Protein AF-A0A2G2VPI5-F1 (afdb_monomer)

pLDDT: mean 91.66, std 12.46, range [29.11, 98.69]

Foldseek 3Di:
DWDDDQADDPDPVVRVVVNVPDDDDDDPVPPDDFFADLVSLVVVVFFDDQDPVLADDAFDDQVVLQVPFPDKDAFDKDKDDWDFQPQVAFWKKKWAADPPRAIEIETQAPAQPVLLVVLCVLLVHDSVSYHYDHDHSGCQFLRHVLSNVVRNVQSVVCSVVVGMGMDGDDPVRRCQASPGAWIKMKIKMWGHYLQLHTRHIEIEIETEQEADNEAVSNQNNLLVVLLVQWANNRYHYDYTHRYGNGHGYGAGNSRNNVNSPVVNLVVLVVSCVVSVHDSVSSVVNTGDDPVSCVSSDVPPPPPPD

Solvent-accessible surface area (backbone atoms only — not comparable to full-atom values): 16403 Å² total; per-residue (Å²): 134,89,81,84,82,84,66,83,56,99,41,72,69,56,21,55,52,52,51,75,69,58,84,79,90,78,86,62,88,91,59,77,84,78,31,81,45,63,65,54,10,58,79,66,69,31,59,57,86,68,55,74,91,48,52,64,81,79,37,68,63,39,73,60,20,45,68,73,27,75,43,74,50,74,72,46,75,51,76,47,73,65,46,70,64,79,38,82,46,54,54,35,19,36,14,38,52,53,72,94,79,20,32,43,34,41,30,36,37,75,38,54,65,60,45,34,52,52,36,18,61,75,71,73,49,64,57,88,34,47,44,64,46,68,65,66,57,51,39,55,45,52,13,42,78,57,25,39,66,54,40,38,53,21,40,50,52,6,62,76,67,70,37,71,30,72,42,74,45,52,70,70,62,36,53,58,65,47,28,24,37,58,27,34,44,37,37,33,31,41,14,23,34,92,86,43,37,42,27,11,32,39,39,40,37,42,34,42,22,14,63,44,55,81,55,46,61,56,29,60,30,31,19,53,57,36,35,60,64,42,46,41,65,12,37,36,73,49,76,44,40,25,39,22,71,42,57,33,24,41,48,31,74,59,53,28,33,55,58,12,40,50,53,42,50,56,50,49,46,52,54,16,59,74,69,73,48,60,48,66,61,33,49,68,57,20,46,65,50,77,65,55,46,52,74,76,35,94,62,77,72,77,78,81,116

Sequence (305 aa):
MFRKVSQVAESQRSADVAERTSLIEYDTENIDSPILTIEEAVDKCSFFQIQSSMYPKQVVDFSKGIAEADHKILSAEMRLGSEYFFYMETQTALAIPDEDDCMVVYTSSEFPEDAHHVIAICLGVPEHNIRVITRVGGGFGGKFL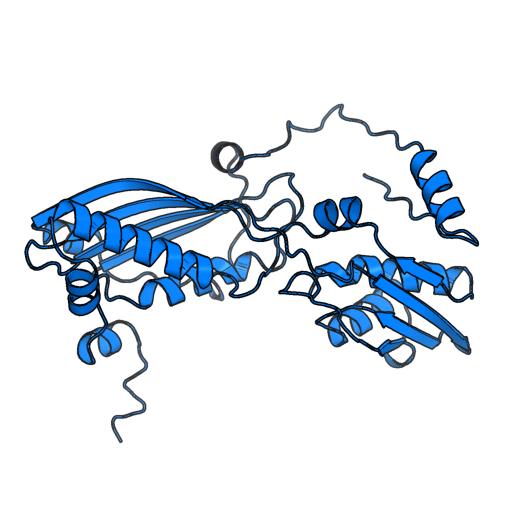KAMPVSIACALAAYQLRRPVRIYVNRNSDMIMTGGRHPMKVTYSVGFKSSRKITALHLYILINAGITEAMSPILPLAIINSLKNYDWGALSFDVRLCKTNLSRKTTMRSPGDLQGSYIAEAIIEHVSSLLSKEVDSVRNENVHTLESLSLDYSIITLWKK

Organism: Capsicum baccatum (NCBI:txid33114)

Secondary structure (DSSP, 8-state):
---PPPP--SSHHHHHHHHHT-------TT-PPP--SHHHHHHTT-EEPPPGGGSPPPBS-HHHHHHT-SEEEEEEEEEE-------SSPSEEEEEE-STT-EEEEE--S-HHHHHHHHHHHHT--GGGEEEE---S--TTTTSSSSHHHHHHHHHHHHHHTS-EEEE--HHHHHHHH--SPPEEEEEEEEE-TTS-EEEEEEEEEEEEESS-TTGGGHHHHHHHHHTTB--SEEEEEEEEEE-SSPPP---SSTTHHHHHHHHHHHHHHHHHHHT--HHHHHHHHBPPHHHHHHH-TTTTSS--

InterPro domains:
  IPR008274 Aldehyde oxidase/xanthine dehydrogenase, first molybdopterin binding domain [PF02738] (61-287)
  IPR016208 Aldehyde oxidase/xanthine dehydrogenase-like [PTHR11908] (8-299)
  IPR037165 Aldehyde oxidase/xanthine dehydrogenase, molybdopterin binding domain superfamily [SSF56003] (34-292)

Radius of gyration: 24.25 Å; Cα contacts (8 Å, |Δi|>4): 576; chains: 1; bounding box: 52×46×64 Å

Nearest PDB structures (foldseek):
  7px0-assembly1_B  TM=8.580E-01  e=1.263E-19  Drosophila melanogaster
  7px0-assembly2_C  TM=8.502E-01  e=5.344E-19  Drosophila melanogaster
  7px0-assembly2_D  TM=8.524E-01  e=1.099E-18  Drosophila melanogaster
  1rm6-assembly1_D  TM=8.580E-01  e=5.917E-18  Thauera aromatica
  7px0-assembly1_A  TM=8.635E-01  e=1.458E-17  Drosophila melanogaster

Structure (mmCIF, N/CA/C/O backbone):
data_AF-A0A2G2VPI5-F1
#
_entry.id   AF-A0A2G2VPI5-F1
#
loop_
_atom_site.group_PDB
_atom_site.id
_atom_site.type_symbol
_atom_site.label_atom_id
_atom_site.label_alt_id
_atom_site.label_comp_id
_atom_site.label_asym_id
_atom_site.label_entity_id
_atom_site.label_seq_id
_atom_site.pdbx_PDB_ins_code
_atom_site.Cartn_x
_atom_site.Cartn_y
_atom_site.Cartn_z
_atom_site.occupancy
_atom_site.B_iso_or_equiv
_atom_site.auth_seq_id
_atom_site.auth_comp_id
_atom_site.auth_asym_id
_atom_site.auth_atom_id
_atom_site.pdbx_PDB_model_num
ATOM 1 N N . MET A 1 1 ? 5.594 2.217 26.081 1.00 29.11 1 MET A N 1
ATOM 2 C CA . MET A 1 1 ? 4.341 1.456 25.848 1.00 29.11 1 MET A CA 1
ATOM 3 C C . MET A 1 1 ? 3.197 2.460 25.749 1.00 29.11 1 MET A C 1
ATOM 5 O O . MET A 1 1 ? 2.851 3.052 26.759 1.00 29.11 1 MET A O 1
ATOM 9 N N . PHE A 1 2 ? 2.659 2.733 24.556 1.00 33.72 2 PHE A N 1
ATOM 10 C CA . PHE A 1 2 ? 1.570 3.710 24.400 1.00 33.72 2 PHE A CA 1
ATOM 11 C C . PHE A 1 2 ? 0.243 3.087 24.853 1.00 33.72 2 PHE A C 1
ATOM 13 O O . PHE A 1 2 ? -0.240 2.143 24.227 1.00 33.72 2 PHE A O 1
ATOM 20 N N . ARG A 1 3 ? -0.353 3.592 25.938 1.00 34.28 3 ARG A N 1
ATOM 21 C CA . ARG A 1 3 ? -1.720 3.224 26.332 1.00 34.28 3 ARG A CA 1
ATOM 22 C C . ARG A 1 3 ? -2.695 4.021 25.466 1.00 34.28 3 ARG A C 1
ATOM 24 O O . ARG A 1 3 ? -2.860 5.217 25.672 1.00 34.28 3 ARG A O 1
ATOM 31 N N . LYS A 1 4 ? -3.338 3.378 24.486 1.00 47.59 4 LYS A N 1
ATOM 32 C CA . LYS A 1 4 ? -4.527 3.963 23.850 1.00 47.59 4 LYS A CA 1
ATOM 33 C C . LYS A 1 4 ? -5.685 3.864 24.835 1.00 47.59 4 LYS A C 1
ATOM 35 O O . LYS A 1 4 ? -6.053 2.760 25.226 1.00 47.59 4 LYS A O 1
ATOM 40 N N . VAL A 1 5 ? -6.247 5.004 25.220 1.00 57.78 5 VAL A N 1
ATOM 41 C CA . VAL A 1 5 ? -7.438 5.063 26.069 1.00 57.78 5 VAL A CA 1
ATOM 42 C C . VAL A 1 5 ? -8.644 5.266 25.160 1.00 57.78 5 VAL A C 1
ATOM 44 O O . VAL A 1 5 ? -8.706 6.246 24.425 1.00 57.78 5 VAL A O 1
ATOM 47 N N . SER A 1 6 ? -9.577 4.315 25.163 1.00 72.25 6 SER A N 1
ATOM 48 C CA . SER A 1 6 ? -10.885 4.501 24.525 1.00 72.25 6 SER A CA 1
ATOM 49 C C . SER A 1 6 ? -11.860 4.986 25.589 1.00 72.25 6 SER A C 1
ATOM 51 O O . SER A 1 6 ? -11.963 4.361 26.642 1.00 72.25 6 SER A O 1
ATOM 53 N N . GLN A 1 7 ? -12.545 6.098 25.329 1.00 87.12 7 GLN A N 1
ATOM 54 C CA . GLN A 1 7 ? -13.516 6.676 26.256 1.00 87.12 7 GLN A CA 1
ATOM 55 C C . GLN A 1 7 ? -14.925 6.207 25.898 1.00 87.12 7 GLN A C 1
ATOM 57 O O . GLN A 1 7 ? -15.309 6.235 24.728 1.00 87.12 7 GLN A O 1
ATOM 62 N N . VAL A 1 8 ? -15.703 5.795 26.901 1.00 91.81 8 VAL A N 1
ATOM 63 C CA . VAL A 1 8 ? -17.117 5.435 26.732 1.00 91.81 8 VAL A CA 1
ATOM 64 C C . VAL A 1 8 ? -17.972 6.397 27.545 1.00 91.81 8 VAL A C 1
ATOM 66 O O . VAL A 1 8 ? -17.693 6.644 28.714 1.00 91.81 8 VAL A O 1
ATOM 69 N N . ALA A 1 9 ? -19.013 6.949 26.924 1.00 93.69 9 ALA A N 1
ATOM 70 C CA . ALA A 1 9 ? -19.932 7.886 27.559 1.00 93.69 9 ALA A CA 1
ATOM 71 C C . ALA A 1 9 ? -21.349 7.743 26.985 1.00 93.69 9 ALA A C 1
ATOM 73 O O . ALA A 1 9 ? -21.555 7.104 25.956 1.00 93.69 9 ALA A O 1
ATOM 74 N N . GLU A 1 10 ? -22.330 8.377 27.629 1.00 93.12 10 GLU A N 1
ATOM 75 C CA . GLU A 1 10 ? -23.742 8.334 27.212 1.00 93.12 10 GLU A CA 1
ATOM 76 C C . GLU A 1 10 ? -24.027 9.097 25.909 1.00 93.12 10 GLU A C 1
ATOM 78 O O . GLU A 1 10 ? -25.050 8.878 25.265 1.00 93.12 10 GLU A O 1
ATOM 83 N N . SER A 1 11 ? -23.123 9.994 25.504 1.00 92.81 11 SER A N 1
ATOM 84 C CA . SER A 1 11 ? -23.210 10.727 24.244 1.00 92.81 11 SER A CA 1
ATOM 85 C C . SER A 1 11 ? -21.842 10.832 23.572 1.00 92.81 11 SER A C 1
ATOM 87 O O . SER A 1 11 ? -20.815 10.898 24.252 1.00 92.81 11 SER A O 1
ATOM 89 N N . GLN A 1 12 ? -21.834 10.928 22.237 1.00 89.62 12 GLN A N 1
ATOM 90 C CA . GLN A 1 12 ? -20.612 11.168 21.457 1.00 89.62 12 GLN A CA 1
ATOM 91 C C . GLN A 1 12 ? -19.876 12.421 21.948 1.00 89.62 12 GLN A C 1
ATOM 93 O O . GLN A 1 12 ? -18.670 12.390 22.155 1.00 89.62 12 GLN A O 1
ATOM 98 N N . ARG A 1 13 ? -20.615 13.507 22.216 1.00 92.50 13 ARG A N 1
ATOM 99 C CA . ARG A 1 13 ? -20.042 14.767 22.705 1.00 92.50 13 ARG A CA 1
ATOM 100 C C . ARG A 1 13 ? -19.291 14.576 24.023 1.00 92.50 13 ARG A C 1
ATOM 102 O O . ARG A 1 13 ? -18.211 15.131 24.186 1.00 92.50 13 ARG A O 1
ATOM 109 N N . SER A 1 14 ? -19.859 13.818 24.959 1.00 94.00 14 SER A N 1
ATOM 110 C CA . SER A 1 14 ? -19.215 13.546 26.248 1.00 94.00 14 SER A CA 1
ATOM 111 C C . SER A 1 14 ? -17.955 12.693 26.080 1.00 94.00 14 SER A C 1
ATOM 113 O O . SER A 1 14 ? -16.951 12.977 26.727 1.00 94.00 14 SER A O 1
ATOM 115 N N . ALA A 1 15 ? -17.984 11.698 25.186 1.00 92.06 15 ALA A N 1
ATOM 116 C CA . ALA A 1 15 ? -16.815 10.876 24.874 1.00 92.06 15 ALA A CA 1
ATOM 117 C C . ALA A 1 15 ? -15.690 11.707 24.229 1.00 92.06 15 ALA A C 1
ATOM 119 O O . ALA A 1 15 ? -14.540 11.593 24.645 1.00 92.06 15 ALA A O 1
ATOM 120 N N . ASP A 1 16 ? -16.024 12.598 23.290 1.00 89.94 16 ASP A N 1
ATOM 121 C CA . ASP A 1 16 ? -15.061 13.494 22.635 1.00 89.94 16 ASP A CA 1
ATOM 122 C C . ASP A 1 16 ? -14.424 14.481 23.629 1.00 89.94 16 ASP A C 1
ATOM 124 O O . ASP A 1 16 ? -13.236 14.783 23.543 1.00 89.94 16 ASP A O 1
ATOM 128 N N . VAL A 1 17 ? -15.199 15.006 24.586 1.00 91.88 17 VAL A N 1
ATOM 129 C CA . VAL A 1 17 ? -14.659 15.877 25.644 1.00 91.88 17 VAL A CA 1
ATOM 130 C C . VAL A 1 17 ? -13.711 15.092 26.549 1.00 91.88 17 VAL A C 1
ATOM 132 O O . VAL A 1 17 ? -12.607 15.567 26.805 1.00 91.88 17 VAL A O 1
ATOM 135 N N . ALA A 1 18 ? -14.109 13.893 26.986 1.00 91.25 18 ALA A N 1
ATOM 136 C CA . ALA A 1 18 ? -13.276 13.036 27.826 1.00 91.25 18 ALA A CA 1
ATOM 137 C C . ALA A 1 18 ? -11.959 12.648 27.130 1.00 91.25 18 ALA A C 1
ATOM 139 O O . ALA A 1 18 ? -10.900 12.637 27.762 1.00 91.25 18 ALA A O 1
ATOM 140 N N . GLU A 1 19 ? -12.011 12.371 25.824 1.00 89.06 19 GLU A N 1
ATOM 141 C CA . GLU A 1 19 ? -10.836 12.070 25.002 1.00 89.06 19 GLU A CA 1
ATOM 142 C C . GLU A 1 19 ? -9.858 13.248 24.985 1.00 89.06 19 GLU A C 1
ATOM 144 O O . GLU A 1 19 ? -8.694 13.070 25.335 1.00 89.06 19 GLU A O 1
ATOM 149 N N . ARG A 1 20 ? -10.338 14.469 24.729 1.00 88.00 20 ARG A N 1
ATOM 150 C CA . ARG A 1 20 ? -9.495 15.680 24.706 1.00 88.00 20 ARG A CA 1
ATOM 151 C C . ARG A 1 20 ? -8.880 16.044 26.051 1.00 88.00 20 ARG A C 1
ATOM 153 O O . ARG A 1 20 ? -7.845 16.702 26.085 1.00 88.00 20 ARG A O 1
ATOM 160 N N . THR A 1 21 ? -9.521 15.666 27.154 1.00 90.88 21 THR A N 1
ATOM 161 C CA . THR A 1 21 ? -8.999 15.899 28.510 1.00 90.88 21 THR A CA 1
ATOM 162 C C . THR A 1 21 ? -8.100 14.771 29.011 1.00 90.88 21 THR A C 1
ATOM 164 O O . THR A 1 21 ? -7.547 14.874 30.103 1.00 90.88 21 THR A O 1
ATOM 167 N N . SER A 1 22 ? -7.966 13.680 28.251 1.00 88.75 22 SER A N 1
ATOM 168 C CA . SER A 1 22 ? -7.131 12.546 28.639 1.00 88.75 22 SER A CA 1
ATOM 169 C C . SER A 1 22 ? -5.655 12.917 28.516 1.00 88.75 22 SER A C 1
ATOM 171 O O . SER A 1 22 ? -5.155 13.169 27.422 1.00 88.75 22 SER A O 1
ATOM 173 N N . LEU A 1 23 ? -4.945 12.924 29.642 1.00 89.56 23 LEU A N 1
ATOM 174 C CA . LEU A 1 23 ? -3.504 13.148 29.670 1.00 89.56 23 LEU A CA 1
ATOM 175 C C . LEU A 1 23 ? -2.777 11.824 29.435 1.00 89.56 23 LEU A C 1
ATOM 177 O O . LEU A 1 23 ? -2.968 10.853 30.169 1.00 89.56 23 LEU A O 1
ATOM 181 N N . ILE A 1 24 ? -1.947 11.793 28.394 1.00 89.06 24 ILE A N 1
ATOM 182 C CA . ILE A 1 24 ? -1.035 10.688 28.112 1.00 89.06 24 ILE A CA 1
ATOM 183 C C . ILE A 1 24 ? 0.378 11.241 28.218 1.00 89.06 24 ILE A C 1
ATOM 185 O O . ILE A 1 24 ? 0.825 11.992 27.353 1.00 89.06 24 ILE A O 1
ATOM 189 N N . GLU A 1 25 ? 1.075 10.850 29.276 1.00 90.88 25 GLU A N 1
ATOM 190 C CA . GLU A 1 25 ? 2.503 11.104 29.421 1.00 90.88 25 GLU A CA 1
ATOM 191 C C . GLU A 1 25 ? 3.272 10.023 28.659 1.00 90.88 25 GLU A C 1
ATOM 193 O O . GLU A 1 25 ? 2.979 8.826 28.766 1.00 90.88 25 GLU A O 1
ATOM 198 N N . TYR A 1 26 ? 4.232 10.446 27.844 1.00 88.06 26 TYR A N 1
ATOM 199 C CA . TYR A 1 26 ? 5.122 9.554 27.120 1.00 88.06 26 TYR A CA 1
ATOM 200 C C . TYR A 1 26 ? 6.561 9.981 27.356 1.00 88.06 26 TYR A C 1
ATOM 202 O O . TYR A 1 26 ? 6.887 11.165 27.326 1.00 88.06 26 TYR A O 1
ATOM 210 N N . ASP A 1 27 ? 7.400 8.982 27.588 1.00 88.12 27 ASP A N 1
ATOM 211 C CA . ASP A 1 27 ? 8.831 9.156 27.739 1.00 88.12 27 ASP A CA 1
ATOM 212 C C . ASP A 1 27 ? 9.514 8.983 26.379 1.00 88.12 27 ASP A C 1
ATOM 214 O O . ASP A 1 27 ? 9.170 8.083 25.603 1.00 88.12 27 ASP A O 1
ATOM 218 N N . THR A 1 28 ? 10.457 9.871 26.092 1.00 86.94 28 THR A N 1
ATOM 219 C CA . THR A 1 28 ? 11.306 9.840 24.898 1.00 86.94 28 THR A CA 1
ATOM 220 C C . THR A 1 28 ? 12.775 9.607 25.239 1.00 86.94 28 THR A C 1
ATOM 222 O O . THR A 1 28 ? 13.590 9.460 24.328 1.00 86.94 28 THR A O 1
ATOM 225 N N . GLU A 1 29 ? 13.129 9.566 26.526 1.00 83.38 29 GLU A N 1
ATOM 226 C CA . GLU A 1 29 ? 14.452 9.179 26.990 1.00 83.38 29 GLU A CA 1
ATOM 227 C C . GLU A 1 29 ? 14.666 7.710 26.584 1.00 83.38 29 GLU A C 1
ATOM 229 O O . GLU A 1 29 ? 13.942 6.811 27.006 1.00 83.38 29 GLU A O 1
ATOM 234 N N . ASN A 1 30 ? 15.648 7.453 25.714 1.00 83.38 30 ASN A N 1
ATOM 235 C CA . ASN A 1 30 ? 15.983 6.136 25.138 1.00 83.38 30 ASN A CA 1
ATOM 236 C C . ASN A 1 30 ? 15.142 5.657 23.937 1.00 83.38 30 ASN A C 1
ATOM 238 O O . ASN A 1 30 ? 15.129 4.459 23.646 1.00 83.38 30 ASN A O 1
ATOM 242 N N . ILE A 1 31 ? 14.475 6.554 23.203 1.00 88.44 31 ILE A N 1
ATOM 243 C CA . ILE A 1 31 ? 13.870 6.212 21.905 1.00 88.44 31 ILE A CA 1
ATOM 244 C C . ILE A 1 31 ? 14.693 6.833 20.772 1.00 88.44 31 ILE A C 1
ATOM 246 O O . ILE A 1 31 ? 14.943 8.038 20.764 1.00 88.44 31 ILE A O 1
ATOM 250 N N . ASP A 1 32 ? 15.089 6.013 19.796 1.00 87.69 32 ASP A N 1
ATOM 251 C CA . ASP A 1 32 ? 15.765 6.487 18.586 1.00 87.69 32 ASP A CA 1
ATOM 252 C C . ASP A 1 32 ? 14.900 7.483 17.802 1.00 87.69 32 ASP A C 1
ATOM 254 O O . ASP A 1 32 ? 13.667 7.406 17.797 1.00 87.69 32 ASP A O 1
ATOM 258 N N . SER A 1 33 ? 15.545 8.384 17.053 1.00 91.31 33 SER A N 1
ATOM 259 C CA . SER A 1 33 ? 14.821 9.305 16.174 1.00 91.31 33 SER A CA 1
ATOM 260 C C . SER A 1 33 ? 13.925 8.535 15.192 1.00 91.31 33 SER A C 1
ATOM 262 O O . SER A 1 33 ? 14.406 7.585 14.550 1.00 91.31 33 SER A O 1
ATOM 264 N N . PRO A 1 34 ? 12.649 8.939 15.041 1.00 94.81 34 PRO A N 1
ATOM 265 C CA . PRO A 1 34 ? 11.702 8.224 14.202 1.00 94.81 34 PRO A CA 1
ATOM 266 C C . PRO A 1 34 ? 12.150 8.242 12.740 1.00 94.81 34 PRO A C 1
ATOM 268 O O . PRO A 1 34 ? 12.703 9.220 12.251 1.00 94.81 34 PRO A O 1
ATOM 271 N N . ILE A 1 35 ? 11.881 7.147 12.043 1.00 97.31 35 ILE A N 1
ATOM 272 C CA . ILE A 1 35 ? 12.088 6.987 10.606 1.00 97.31 35 ILE A CA 1
ATOM 273 C C . ILE A 1 35 ? 10.818 7.464 9.911 1.00 97.31 35 ILE A C 1
ATOM 275 O O . ILE A 1 35 ? 9.784 6.811 10.018 1.00 97.31 35 ILE A O 1
ATOM 279 N N . LEU A 1 36 ? 10.852 8.594 9.219 1.00 96.50 36 LEU A N 1
ATOM 280 C CA . LEU A 1 36 ? 9.669 9.213 8.615 1.00 96.50 36 LEU A CA 1
ATOM 281 C C . LEU A 1 36 ? 9.691 9.153 7.086 1.00 96.50 36 LEU A C 1
ATOM 283 O O . LEU A 1 36 ? 8.637 9.212 6.450 1.00 96.50 36 LEU A O 1
ATOM 287 N N . THR A 1 37 ? 10.866 8.978 6.492 1.00 96.94 37 THR A N 1
ATOM 288 C CA . THR A 1 37 ? 11.068 8.935 5.042 1.00 96.94 37 THR A CA 1
ATOM 289 C C . THR A 1 37 ? 11.548 7.565 4.565 1.00 96.94 37 THR A C 1
ATOM 291 O O . THR A 1 37 ? 11.941 6.698 5.347 1.00 96.94 37 THR A O 1
ATOM 294 N N . ILE A 1 38 ? 11.468 7.347 3.251 1.00 97.12 38 ILE A N 1
ATOM 295 C CA . ILE A 1 38 ? 12.004 6.137 2.617 1.00 97.12 38 ILE A CA 1
ATOM 296 C C . ILE A 1 38 ? 13.535 6.154 2.681 1.00 97.12 38 ILE A C 1
ATOM 298 O O . ILE A 1 38 ? 14.149 5.120 2.915 1.00 97.12 38 ILE A O 1
ATOM 302 N N . GLU A 1 39 ? 14.133 7.327 2.504 1.00 97.19 39 GLU A N 1
ATOM 303 C CA . GLU A 1 39 ? 15.572 7.554 2.548 1.00 97.19 39 GLU A CA 1
ATOM 304 C C . GLU A 1 39 ? 16.142 7.192 3.925 1.00 97.19 39 GLU A C 1
ATOM 306 O O . GLU A 1 39 ? 17.023 6.344 4.012 1.00 97.19 39 GLU A O 1
ATOM 311 N N . GLU A 1 40 ? 15.541 7.692 5.009 1.00 97.75 40 GLU A N 1
ATOM 312 C CA . GLU A 1 40 ? 15.939 7.321 6.377 1.00 97.75 40 GLU A CA 1
ATOM 313 C C . GLU A 1 40 ? 15.781 5.818 6.647 1.00 97.75 40 GLU A C 1
ATOM 315 O O . GLU A 1 40 ? 16.564 5.228 7.393 1.00 97.75 40 GLU A O 1
ATOM 320 N N . ALA A 1 41 ? 14.759 5.180 6.062 1.00 97.62 41 ALA A N 1
ATOM 321 C CA . ALA A 1 41 ? 14.570 3.740 6.198 1.00 97.62 41 ALA A CA 1
ATOM 322 C C . ALA A 1 41 ? 15.683 2.960 5.490 1.00 97.62 41 ALA A C 1
ATOM 324 O O . A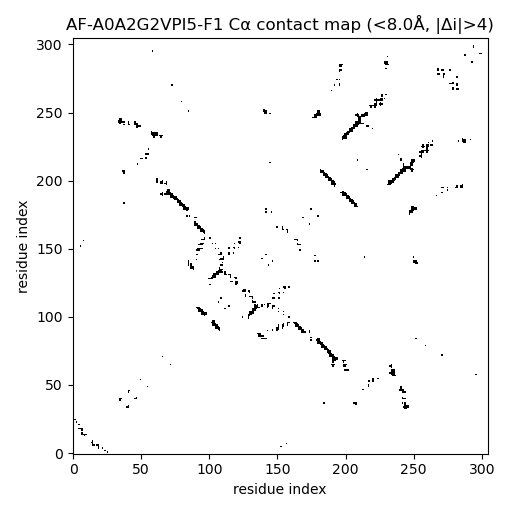LA A 1 41 ? 16.113 1.929 6.000 1.00 97.62 41 ALA A O 1
ATOM 325 N N . VAL A 1 42 ? 16.167 3.452 4.346 1.00 97.62 42 VAL A N 1
ATOM 326 C CA . VAL A 1 42 ? 17.316 2.872 3.643 1.00 97.62 42 VAL A CA 1
ATOM 327 C C . VAL A 1 42 ? 18.594 3.058 4.451 1.00 97.62 42 VAL A C 1
ATOM 329 O O . VAL A 1 42 ? 19.282 2.068 4.695 1.00 97.62 42 VAL A O 1
ATOM 332 N N . ASP A 1 43 ? 18.865 4.274 4.926 1.00 97.38 43 ASP A N 1
ATOM 333 C CA . ASP A 1 43 ? 20.075 4.599 5.692 1.00 97.38 43 ASP A CA 1
ATOM 334 C C . ASP A 1 43 ? 20.193 3.761 6.972 1.00 97.38 43 ASP A C 1
ATOM 336 O O . ASP A 1 43 ? 21.284 3.356 7.370 1.00 97.38 43 ASP A O 1
ATOM 340 N N . LYS A 1 44 ? 19.054 3.452 7.604 1.00 96.88 44 LYS A N 1
ATOM 341 C CA . LYS A 1 44 ? 18.979 2.623 8.815 1.00 96.88 44 LYS A CA 1
ATOM 342 C C . LYS A 1 44 ? 18.719 1.137 8.545 1.00 96.88 44 LYS A C 1
ATOM 344 O O . LYS A 1 44 ? 18.486 0.390 9.493 1.00 96.88 44 LYS A O 1
ATOM 349 N N . CYS A 1 45 ? 18.712 0.693 7.286 1.00 96.75 45 CYS A N 1
ATOM 350 C CA . CYS A 1 45 ? 18.378 -0.684 6.897 1.00 96.75 45 CYS A CA 1
ATOM 351 C C . CYS A 1 45 ? 17.042 -1.199 7.487 1.00 96.75 45 CYS A C 1
ATOM 353 O O . CYS A 1 45 ? 16.890 -2.381 7.801 1.00 96.75 45 CYS A O 1
ATOM 355 N N . SER A 1 46 ? 16.059 -0.310 7.645 1.00 97.44 46 SER A N 1
ATOM 356 C CA . SER A 1 46 ? 14.752 -0.580 8.245 1.00 97.44 46 SER A CA 1
ATOM 357 C C . SER A 1 46 ? 13.774 -1.107 7.195 1.00 97.44 46 SER A C 1
ATOM 359 O O . SER A 1 46 ? 13.013 -0.352 6.578 1.00 97.44 46 SER A O 1
ATOM 361 N N . PHE A 1 47 ? 13.781 -2.425 6.998 1.00 97.25 47 PHE A N 1
ATOM 362 C CA . PHE A 1 47 ? 12.932 -3.104 6.020 1.00 97.25 47 PHE A CA 1
ATOM 363 C C . PHE A 1 47 ? 12.114 -4.235 6.643 1.00 97.25 47 PHE A C 1
ATOM 365 O O . PHE A 1 47 ? 12.549 -4.895 7.587 1.00 97.25 47 PHE A O 1
ATOM 372 N N . PHE A 1 48 ? 10.938 -4.486 6.077 1.00 96.56 48 PHE A N 1
ATOM 373 C CA . PHE A 1 48 ? 10.208 -5.729 6.302 1.00 96.56 48 PHE A CA 1
ATOM 374 C C . PHE A 1 48 ? 10.720 -6.826 5.371 1.00 96.56 48 PHE A C 1
ATOM 376 O O . PHE A 1 48 ? 11.078 -6.561 4.221 1.00 96.56 48 PHE A O 1
ATOM 383 N N . GLN A 1 49 ? 10.742 -8.064 5.862 1.00 91.94 49 GLN A N 1
ATOM 384 C CA . GLN A 1 49 ? 11.151 -9.212 5.060 1.00 91.94 49 GLN A CA 1
ATOM 385 C C . GLN A 1 49 ? 9.984 -9.687 4.193 1.00 91.94 49 GLN A C 1
ATOM 387 O O . GLN A 1 49 ? 8.898 -9.975 4.691 1.00 91.94 49 GLN A O 1
ATOM 392 N N . ILE A 1 50 ? 10.214 -9.799 2.886 1.00 87.56 50 ILE A N 1
ATOM 393 C CA . ILE A 1 50 ? 9.244 -10.387 1.962 1.00 87.56 50 ILE A CA 1
ATOM 394 C C . ILE A 1 50 ? 9.517 -11.890 1.900 1.00 87.56 50 ILE A C 1
ATOM 396 O O . ILE A 1 50 ? 10.629 -12.311 1.583 1.00 87.56 50 ILE A O 1
ATOM 400 N N . GLN A 1 51 ? 8.505 -12.706 2.196 1.00 84.94 51 GLN A N 1
ATOM 401 C CA . GLN A 1 51 ? 8.619 -14.160 2.067 1.00 84.94 51 GLN A CA 1
ATOM 402 C C . GLN A 1 51 ? 8.927 -14.538 0.615 1.00 84.94 51 GLN A C 1
ATOM 404 O O . GLN A 1 51 ? 8.308 -14.011 -0.309 1.00 84.94 51 GLN A O 1
ATOM 409 N N . SER A 1 52 ? 9.840 -15.491 0.409 1.00 81.88 52 SER A N 1
ATOM 410 C CA . SER A 1 52 ? 10.287 -15.889 -0.935 1.00 81.88 52 SER A CA 1
ATOM 411 C C . SER A 1 52 ? 9.137 -16.342 -1.845 1.00 81.88 52 SER A C 1
ATOM 413 O O . SER A 1 52 ? 9.172 -16.068 -3.040 1.00 81.88 52 SER A O 1
ATOM 415 N N . SER A 1 53 ? 8.089 -16.956 -1.286 1.00 79.88 53 SER A N 1
ATOM 416 C CA . SER A 1 53 ? 6.885 -17.367 -2.024 1.00 79.88 53 SER A CA 1
ATOM 417 C C . SER A 1 53 ? 6.049 -16.200 -2.565 1.00 79.88 53 SER A C 1
ATOM 419 O O . SER A 1 53 ? 5.314 -16.383 -3.531 1.00 79.88 53 SER A O 1
ATOM 421 N N . MET A 1 54 ? 6.155 -15.015 -1.958 1.00 76.69 54 MET A N 1
ATOM 422 C CA . MET A 1 54 ? 5.452 -13.794 -2.370 1.00 76.69 54 MET A CA 1
ATOM 423 C C . MET A 1 54 ? 6.319 -12.881 -3.244 1.00 76.69 54 MET A C 1
ATOM 425 O O . MET A 1 54 ? 5.814 -11.908 -3.801 1.00 76.69 54 MET A O 1
ATOM 429 N N . TYR A 1 55 ? 7.618 -13.170 -3.371 1.00 84.00 55 TYR A N 1
ATOM 430 C CA . TYR A 1 55 ? 8.515 -12.368 -4.192 1.00 84.00 55 TYR A CA 1
ATOM 431 C C . TYR A 1 55 ? 8.424 -12.808 -5.664 1.00 84.00 55 TYR A C 1
ATOM 433 O O . TYR A 1 55 ? 8.568 -13.999 -5.958 1.00 84.00 55 TYR A O 1
ATOM 441 N N . PRO A 1 56 ? 8.183 -11.885 -6.613 1.00 80.50 56 PRO A N 1
ATOM 442 C CA . PRO A 1 56 ? 8.091 -12.244 -8.020 1.00 80.50 56 PRO A CA 1
ATOM 443 C C . PRO A 1 56 ? 9.418 -12.816 -8.531 1.00 80.50 56 PRO A C 1
ATOM 445 O O . PRO A 1 56 ? 10.504 -12.372 -8.156 1.00 80.50 56 PRO A O 1
ATOM 448 N N . LYS A 1 57 ? 9.335 -13.815 -9.415 1.00 77.56 57 LYS A N 1
ATOM 449 C CA . LYS A 1 57 ? 10.521 -14.421 -10.031 1.00 77.56 57 LYS A CA 1
ATOM 450 C C . LYS A 1 57 ? 11.229 -13.398 -10.923 1.00 77.56 57 LYS A C 1
ATOM 452 O O . LYS A 1 57 ? 10.579 -12.762 -11.756 1.00 77.56 57 LYS A O 1
ATOM 457 N N . GLN A 1 58 ? 12.545 -13.274 -10.748 1.00 72.69 58 GLN A N 1
ATOM 458 C CA . GLN A 1 58 ? 13.418 -12.485 -11.624 1.00 72.69 58 GLN A CA 1
ATOM 459 C C . GLN A 1 58 ? 13.374 -13.031 -13.055 1.00 72.69 58 GLN A C 1
ATOM 461 O O . GLN A 1 58 ? 13.258 -14.246 -13.240 1.00 72.69 58 GLN A O 1
ATOM 466 N N . VAL A 1 59 ? 13.492 -12.152 -14.053 1.00 65.94 59 VAL A N 1
ATOM 467 C CA . VAL A 1 59 ? 13.430 -12.518 -15.474 1.00 65.94 59 VAL A CA 1
ATOM 468 C C . VAL A 1 59 ? 14.691 -12.025 -16.199 1.00 65.94 59 VAL A C 1
ATOM 470 O O . VAL A 1 59 ? 14.876 -10.835 -16.404 1.00 65.94 59 VAL A O 1
ATOM 473 N N . VAL A 1 60 ? 15.522 -12.969 -16.661 1.00 69.06 60 VAL A N 1
ATOM 474 C CA . VAL A 1 60 ? 16.599 -12.775 -17.663 1.00 69.06 60 VAL A CA 1
ATOM 475 C C . VAL A 1 60 ? 17.788 -11.878 -17.234 1.00 69.06 60 VAL A C 1
ATOM 477 O O . VAL A 1 60 ? 17.742 -11.087 -16.296 1.00 69.06 60 VAL A O 1
ATOM 480 N N . ASP A 1 61 ? 18.916 -12.069 -17.922 1.00 78.88 61 ASP A N 1
ATOM 481 C CA . ASP A 1 61 ? 20.174 -11.331 -17.777 1.00 78.88 61 ASP A CA 1
ATOM 482 C C . ASP A 1 61 ? 20.042 -9.876 -18.276 1.00 78.88 61 ASP A C 1
ATOM 484 O O . ASP A 1 61 ? 20.142 -9.592 -19.475 1.00 78.88 61 ASP A O 1
ATOM 488 N N . PHE A 1 62 ? 19.822 -8.945 -17.341 1.00 85.94 62 PHE A N 1
ATOM 489 C CA . PHE A 1 62 ? 19.756 -7.504 -17.615 1.00 85.94 62 PHE A CA 1
ATOM 490 C C . PHE A 1 62 ? 20.999 -6.986 -18.354 1.00 85.94 62 PHE A C 1
ATOM 492 O O . PHE A 1 62 ? 20.868 -6.160 -19.260 1.00 85.94 62 PHE A O 1
ATOM 499 N N . SER A 1 63 ? 22.194 -7.490 -18.020 1.00 88.25 63 SER A N 1
ATOM 500 C CA . SER A 1 63 ? 23.457 -7.051 -18.627 1.00 88.25 63 SER A CA 1
ATOM 501 C C . SER A 1 63 ? 23.507 -7.363 -20.120 1.00 88.25 63 SER A C 1
ATOM 503 O O . SER A 1 63 ? 24.034 -6.573 -20.904 1.00 88.25 63 SER A O 1
ATOM 505 N N . LYS A 1 64 ? 22.913 -8.485 -20.534 1.00 88.00 64 LYS A N 1
ATOM 506 C CA . LYS A 1 64 ? 22.787 -8.830 -21.950 1.00 88.00 64 LYS A CA 1
ATOM 507 C C . LYS A 1 64 ? 21.802 -7.904 -22.665 1.00 88.00 64 LYS A C 1
ATOM 509 O O . LYS A 1 64 ? 22.158 -7.300 -23.674 1.00 88.00 64 LYS A O 1
ATOM 514 N N . GLY A 1 65 ? 20.594 -7.737 -22.126 1.00 90.31 65 GLY A N 1
ATOM 515 C CA . GLY A 1 65 ? 19.564 -6.915 -22.771 1.00 90.31 65 GLY A CA 1
ATOM 516 C C . GLY A 1 65 ? 19.959 -5.436 -22.892 1.00 90.31 65 GLY A C 1
ATOM 517 O O . GLY A 1 65 ? 19.685 -4.798 -23.910 1.00 90.31 65 GLY A O 1
ATOM 518 N N . ILE A 1 66 ? 20.671 -4.887 -21.899 1.00 93.94 66 ILE A N 1
ATOM 519 C CA . ILE A 1 66 ? 21.160 -3.501 -21.945 1.00 93.94 66 ILE A CA 1
ATOM 520 C C . ILE A 1 66 ? 22.334 -3.324 -22.921 1.00 93.94 66 ILE A C 1
ATOM 522 O O . ILE A 1 66 ? 22.549 -2.220 -23.422 1.00 93.94 66 ILE A O 1
ATOM 526 N N . ALA A 1 67 ? 23.112 -4.374 -23.203 1.00 95.12 67 ALA A N 1
ATOM 527 C CA . ALA A 1 67 ? 24.194 -4.325 -24.188 1.00 95.12 67 ALA A CA 1
ATOM 528 C C . ALA A 1 67 ? 23.666 -4.266 -25.633 1.00 95.12 67 ALA A C 1
ATOM 530 O O . ALA A 1 67 ? 24.309 -3.666 -26.487 1.00 95.12 67 ALA A O 1
ATOM 531 N N . GLU A 1 68 ? 22.482 -4.830 -25.885 1.00 94.50 68 GLU A N 1
ATOM 532 C CA . GLU A 1 68 ? 21.814 -4.849 -27.196 1.00 94.50 68 GLU A CA 1
ATOM 533 C C . GLU A 1 68 ? 21.020 -3.565 -27.518 1.00 94.50 68 GLU A C 1
ATOM 535 O O . GLU A 1 68 ? 20.418 -3.463 -28.589 1.00 94.50 68 GLU A O 1
ATOM 540 N N . ALA A 1 69 ? 20.969 -2.606 -26.589 1.00 97.50 69 ALA A N 1
ATOM 541 C CA . ALA A 1 69 ? 20.216 -1.366 -26.736 1.00 97.50 69 ALA A CA 1
ATOM 542 C C . ALA A 1 69 ? 20.984 -0.303 -27.541 1.00 97.50 69 ALA A C 1
ATOM 544 O O . ALA A 1 69 ? 22.151 -0.034 -27.248 1.00 97.50 69 ALA A O 1
ATOM 545 N N . ASP A 1 70 ? 20.293 0.372 -28.465 1.00 98.19 70 ASP A N 1
ATOM 546 C CA . ASP A 1 70 ? 20.828 1.539 -29.187 1.00 98.19 70 ASP A CA 1
ATOM 547 C C . ASP A 1 70 ? 20.868 2.779 -28.280 1.00 98.19 70 ASP A C 1
ATOM 549 O O . ASP A 1 70 ? 21.801 3.578 -28.330 1.00 98.19 70 ASP A O 1
ATOM 553 N N . HIS A 1 71 ? 19.840 2.929 -27.438 1.00 98.19 71 HIS A N 1
ATOM 554 C CA . HIS A 1 71 ? 19.619 4.070 -26.552 1.00 98.19 71 HIS A CA 1
ATOM 555 C C . HIS A 1 71 ? 19.347 3.592 -25.129 1.00 98.19 71 HIS A C 1
ATOM 557 O O . HIS A 1 71 ? 18.818 2.498 -24.908 1.00 98.19 71 HIS A O 1
ATOM 563 N N . LYS A 1 72 ? 19.723 4.412 -24.143 1.00 98.12 72 LYS A N 1
ATOM 564 C CA . LYS A 1 72 ? 19.615 4.069 -22.721 1.00 98.12 72 LYS A CA 1
ATOM 565 C C . LYS A 1 72 ? 19.163 5.272 -21.912 1.00 98.12 72 LYS A C 1
ATOM 567 O O . LYS A 1 72 ? 19.705 6.363 -22.067 1.00 98.12 72 LYS A O 1
ATOM 572 N N . ILE A 1 73 ? 18.235 5.040 -20.995 1.00 98.31 73 ILE A N 1
ATOM 573 C CA . ILE A 1 73 ? 17.940 5.946 -19.885 1.00 98.31 73 ILE A CA 1
ATOM 574 C C . ILE A 1 73 ? 18.463 5.251 -18.634 1.00 98.31 73 ILE A C 1
ATOM 576 O O . ILE A 1 73 ? 18.058 4.126 -18.344 1.00 98.31 73 ILE A O 1
ATOM 580 N N . LEU A 1 74 ? 19.390 5.887 -17.921 1.00 97.81 74 LEU A N 1
ATOM 581 C CA . LEU A 1 74 ? 20.069 5.288 -16.773 1.00 97.81 74 LEU A CA 1
ATOM 582 C C . LEU A 1 74 ? 19.704 6.033 -15.493 1.00 97.81 74 LEU A C 1
ATOM 584 O O . LEU A 1 74 ? 19.828 7.253 -15.430 1.00 97.81 74 LEU A O 1
ATOM 588 N N . SER A 1 75 ? 19.305 5.279 -14.469 1.00 97.06 75 SER A N 1
ATOM 589 C CA . SER A 1 75 ? 19.038 5.780 -13.116 1.00 97.06 75 SER A CA 1
ATOM 590 C C . SER A 1 75 ? 18.046 6.954 -13.054 1.00 97.06 75 SER A C 1
ATOM 592 O O . SER A 1 75 ? 18.208 7.870 -12.246 1.00 97.06 75 SER A O 1
ATOM 594 N N . ALA A 1 76 ? 17.007 6.929 -13.890 1.00 98.50 76 ALA A N 1
ATOM 595 C CA . ALA A 1 76 ? 15.919 7.896 -13.805 1.00 98.50 76 ALA A CA 1
ATOM 596 C C . ALA A 1 76 ? 15.064 7.619 -12.560 1.00 98.50 76 ALA A C 1
ATOM 598 O O . ALA A 1 76 ? 14.843 6.463 -12.195 1.00 98.50 76 ALA A O 1
ATOM 599 N N . GLU A 1 77 ? 14.574 8.673 -11.909 1.00 98.19 77 GLU A N 1
ATOM 600 C CA . GLU A 1 77 ? 13.763 8.563 -10.696 1.00 98.19 77 GLU A CA 1
ATOM 601 C C . GLU A 1 77 ? 12.321 9.024 -10.928 1.00 98.19 77 GLU A C 1
ATOM 603 O O . GLU A 1 77 ? 12.066 10.003 -11.628 1.00 98.19 77 GLU A O 1
ATOM 608 N N . MET A 1 78 ? 11.373 8.356 -10.273 1.00 97.62 78 MET A N 1
ATOM 609 C CA . MET A 1 78 ? 9.999 8.827 -10.115 1.00 97.62 78 MET A CA 1
ATOM 610 C C . MET A 1 78 ? 9.506 8.587 -8.683 1.00 97.62 78 MET A C 1
ATOM 612 O O . MET A 1 78 ? 9.929 7.650 -7.999 1.00 97.62 78 MET A O 1
ATOM 616 N N . ARG A 1 79 ? 8.595 9.444 -8.215 1.00 97.75 79 ARG A N 1
ATOM 617 C CA . ARG A 1 79 ? 7.963 9.341 -6.894 1.00 97.75 79 ARG A CA 1
ATOM 618 C C . ARG A 1 79 ? 6.455 9.267 -7.054 1.00 97.75 79 ARG A C 1
ATOM 620 O O . ARG A 1 79 ? 5.873 10.092 -7.751 1.00 97.75 79 ARG A O 1
ATOM 627 N N . LEU A 1 80 ? 5.827 8.316 -6.370 1.00 97.50 80 LEU A N 1
ATOM 628 C CA . LEU A 1 80 ? 4.372 8.221 -6.287 1.00 97.50 80 LEU A CA 1
ATOM 629 C C . LEU A 1 80 ? 3.938 8.576 -4.863 1.00 97.50 80 LEU A C 1
ATOM 631 O O . LEU A 1 80 ? 4.466 8.042 -3.881 1.00 97.50 80 LEU A O 1
ATOM 635 N N . GLY A 1 81 ? 2.979 9.496 -4.764 1.00 95.50 81 GLY A N 1
ATOM 636 C CA . GLY A 1 81 ? 2.412 9.954 -3.500 1.00 95.50 81 GLY A CA 1
ATOM 637 C C . GLY A 1 81 ? 1.473 8.935 -2.847 1.00 95.50 81 GLY A C 1
ATOM 638 O O . GLY A 1 81 ? 1.080 7.933 -3.438 1.00 95.50 81 GLY A O 1
ATOM 639 N N . SER A 1 82 ? 1.101 9.215 -1.599 1.00 95.19 82 SER A N 1
ATOM 640 C CA . SER A 1 82 ? 0.061 8.466 -0.888 1.00 95.19 82 SER A CA 1
ATOM 641 C C . SER A 1 82 ? -1.323 8.974 -1.296 1.00 95.19 82 SER A C 1
ATOM 643 O O . SER A 1 82 ? -1.498 10.153 -1.588 1.00 95.19 82 SER A O 1
ATOM 645 N N . GLU A 1 83 ? -2.323 8.104 -1.204 1.00 95.81 83 GLU A N 1
ATOM 646 C CA . GLU A 1 83 ? -3.728 8.416 -1.488 1.00 95.81 83 GLU A CA 1
ATOM 647 C C . GLU A 1 83 ? -4.593 8.022 -0.281 1.00 95.81 83 GLU A C 1
ATOM 649 O O . GLU A 1 83 ? -4.366 6.961 0.307 1.00 95.81 83 GLU A O 1
ATOM 654 N N . TYR A 1 84 ? -5.551 8.863 0.115 1.00 94.81 84 TYR A N 1
ATOM 655 C CA . TYR A 1 84 ? -6.525 8.540 1.166 1.00 94.81 84 TYR A CA 1
ATOM 656 C C . TYR A 1 84 ? -7.755 7.847 0.569 1.00 94.81 84 TYR A C 1
ATOM 658 O O . TYR A 1 84 ? -8.210 8.216 -0.505 1.00 94.81 84 TYR A O 1
ATOM 666 N N . PHE A 1 85 ? -8.347 6.898 1.302 1.00 95.88 85 PHE A N 1
ATOM 667 C CA . PHE A 1 85 ? -9.540 6.165 0.847 1.00 95.88 85 PHE A CA 1
ATOM 668 C C . PHE A 1 85 ? -10.774 7.051 0.670 1.00 95.88 85 PHE A C 1
ATOM 670 O O . PHE A 1 85 ? -11.571 6.825 -0.234 1.00 95.88 85 PHE A O 1
ATOM 677 N N . PHE A 1 86 ? -10.951 8.011 1.583 1.00 96.19 86 PHE A N 1
ATOM 678 C CA . PHE A 1 86 ? -12.028 9.003 1.574 1.00 96.19 86 PHE A CA 1
ATOM 679 C C . PHE A 1 86 ? -13.446 8.434 1.338 1.00 96.19 86 PHE A C 1
ATOM 681 O O . PHE A 1 86 ? -14.311 9.093 0.769 1.00 96.19 86 PHE A O 1
ATOM 688 N N . TYR A 1 87 ? -13.717 7.212 1.810 1.00 96.75 87 TYR A N 1
ATOM 689 C CA . TYR A 1 87 ? -15.074 6.662 1.852 1.00 96.75 87 TYR A CA 1
ATOM 690 C C . TYR A 1 87 ? -16.015 7.594 2.624 1.00 96.75 87 TYR A C 1
ATOM 692 O O . TYR A 1 87 ? -15.604 8.216 3.605 1.00 96.75 87 TYR A O 1
ATOM 700 N N . MET A 1 88 ? -17.272 7.719 2.195 1.00 96.88 88 MET A N 1
ATOM 701 C CA . MET A 1 88 ? -18.191 8.711 2.769 1.00 96.88 88 MET A CA 1
ATOM 702 C C . MET A 1 88 ? -18.596 8.363 4.202 1.00 96.88 88 MET A C 1
ATOM 704 O O . MET A 1 88 ? -18.609 9.240 5.062 1.00 96.88 88 MET A O 1
ATOM 708 N N . GLU A 1 89 ? -18.842 7.085 4.474 1.00 97.44 89 GLU A N 1
ATOM 709 C CA . GLU A 1 89 ? -19.038 6.568 5.828 1.00 97.44 89 GLU A CA 1
ATOM 710 C C . GLU A 1 89 ? -17.676 6.249 6.455 1.00 97.44 89 GLU A C 1
ATOM 712 O O . GLU A 1 89 ? -16.979 5.367 5.959 1.00 97.44 89 GLU A O 1
ATOM 717 N N . THR A 1 90 ? -17.289 6.922 7.538 1.00 97.31 90 THR A N 1
ATOM 718 C CA . THR A 1 90 ? -16.049 6.612 8.274 1.00 97.31 90 THR A CA 1
ATOM 719 C C . THR A 1 90 ? -16.113 5.258 8.987 1.00 97.31 90 THR A C 1
ATOM 721 O O . THR A 1 90 ? -17.166 4.618 9.039 1.00 97.31 90 THR A O 1
ATOM 724 N N . GLN A 1 91 ? -14.989 4.781 9.537 1.00 97.12 91 GLN A N 1
ATOM 725 C CA . GLN A 1 91 ? -14.987 3.551 10.333 1.00 97.12 91 GLN A CA 1
ATOM 726 C C . GLN A 1 91 ? -16.050 3.625 11.439 1.00 97.12 91 GLN A C 1
ATOM 728 O O . GLN A 1 91 ? -16.062 4.553 12.251 1.00 97.12 91 GLN A O 1
ATOM 733 N N . THR A 1 92 ? -16.949 2.643 11.450 1.00 97.12 92 THR A N 1
ATOM 734 C CA . THR A 1 92 ? -18.141 2.641 12.303 1.00 97.12 92 THR A CA 1
ATOM 735 C C . THR A 1 92 ? -18.446 1.224 12.766 1.00 97.12 92 THR A C 1
ATOM 737 O O . THR A 1 92 ? -18.367 0.280 11.976 1.00 97.12 92 THR A O 1
ATOM 740 N N . ALA A 1 93 ? -18.827 1.084 14.035 1.00 97.94 93 ALA A N 1
ATOM 741 C CA . ALA A 1 93 ? -19.313 -0.167 14.603 1.00 97.94 93 ALA A CA 1
ATOM 742 C C . ALA A 1 93 ? -20.416 0.081 15.647 1.00 97.94 93 ALA A C 1
ATOM 744 O O . ALA A 1 93 ? -20.454 1.123 16.303 1.00 97.94 93 ALA A O 1
ATOM 745 N N . LEU A 1 94 ? -21.316 -0.886 15.801 1.00 98.44 94 LEU A N 1
ATOM 746 C CA . LEU A 1 94 ? -22.337 -0.967 16.839 1.00 98.44 94 LEU A CA 1
ATOM 747 C C . LEU A 1 94 ? -22.358 -2.403 17.360 1.00 98.44 94 LEU A C 1
ATOM 749 O O . LEU A 1 94 ? -22.685 -3.324 16.618 1.00 98.44 94 LEU A O 1
ATOM 753 N N . ALA A 1 95 ? -22.045 -2.577 18.634 1.00 98.56 95 ALA A N 1
ATOM 754 C CA . ALA A 1 95 ? -22.085 -3.854 19.322 1.00 98.56 95 ALA A CA 1
ATOM 755 C C . ALA A 1 95 ? -23.281 -3.889 20.277 1.00 98.56 95 ALA A C 1
ATOM 757 O O . ALA A 1 95 ? -23.488 -2.954 21.052 1.00 98.56 95 ALA A O 1
ATOM 758 N N . ILE A 1 96 ? -24.073 -4.956 20.203 1.00 98.69 96 ILE A N 1
ATOM 759 C CA . ILE A 1 96 ? -25.270 -5.181 21.012 1.00 98.69 96 ILE A CA 1
ATOM 760 C C . ILE A 1 96 ? -25.063 -6.505 21.758 1.00 98.69 96 ILE A C 1
ATOM 762 O O . ILE A 1 96 ? -25.137 -7.557 21.116 1.00 98.69 96 ILE A O 1
ATOM 766 N N . PRO A 1 97 ? -24.738 -6.467 23.063 1.00 97.94 97 PRO A N 1
ATOM 767 C CA . PRO A 1 97 ? -24.610 -7.674 23.867 1.00 97.94 97 PRO A CA 1
ATOM 768 C C . PRO A 1 97 ? -25.987 -8.305 24.096 1.00 97.94 97 PRO A C 1
ATOM 770 O O . PRO A 1 97 ? -26.996 -7.598 24.133 1.00 97.94 97 PRO A O 1
ATOM 773 N N . ASP A 1 98 ? -25.989 -9.617 24.275 1.00 96.19 98 ASP A N 1
ATOM 774 C CA . ASP A 1 98 ? -27.146 -10.465 24.555 1.00 96.19 98 ASP A CA 1
ATOM 775 C C . ASP A 1 98 ? -26.817 -11.417 25.730 1.00 96.19 98 ASP A C 1
ATOM 777 O O . ASP A 1 98 ? -25.759 -11.295 26.363 1.00 96.19 98 ASP A O 1
ATOM 781 N N . GLU A 1 99 ? -27.729 -12.330 26.061 1.00 94.06 99 GLU A N 1
ATOM 782 C CA . GLU A 1 99 ? -27.534 -13.367 27.085 1.00 94.06 99 GLU A CA 1
ATOM 783 C C . GLU A 1 99 ? -26.379 -14.331 26.734 1.00 94.06 99 GLU A C 1
ATOM 785 O O . GLU A 1 99 ? -25.932 -14.409 25.591 1.00 94.06 99 GLU A O 1
ATOM 790 N N . ASP A 1 100 ? -25.856 -15.049 27.736 1.00 94.69 100 ASP A N 1
ATOM 791 C CA . ASP A 1 100 ? -24.813 -16.080 27.576 1.00 94.69 100 ASP A CA 1
ATOM 792 C C . ASP A 1 100 ? -23.559 -15.627 26.806 1.00 94.69 100 ASP A C 1
ATOM 794 O O . ASP A 1 100 ? -22.996 -16.358 25.991 1.00 94.69 100 ASP A O 1
ATOM 798 N N . ASP A 1 101 ? -23.122 -14.388 27.051 1.00 94.31 101 ASP A N 1
ATOM 799 C CA . ASP A 1 101 ? -21.983 -13.756 26.369 1.00 94.31 101 ASP A CA 1
ATOM 800 C C . ASP A 1 101 ? -22.140 -13.674 24.839 1.00 94.31 101 ASP A C 1
ATOM 802 O O . ASP A 1 101 ? -21.159 -13.471 24.117 1.00 94.31 101 ASP A O 1
ATOM 806 N N . CYS A 1 102 ? -23.368 -13.801 24.331 1.00 98.06 102 CYS A N 1
ATOM 807 C CA . CYS A 1 102 ? -23.672 -13.607 22.923 1.00 98.06 102 CYS A CA 1
ATOM 808 C C . CYS A 1 102 ? -23.653 -12.118 22.558 1.00 98.06 102 CYS A C 1
ATOM 810 O O . CYS A 1 102 ? -23.887 -11.231 23.383 1.00 98.06 102 CYS A O 1
ATOM 812 N N . MET A 1 103 ? -23.344 -11.814 21.298 1.00 98.44 103 MET A N 1
ATOM 813 C CA . MET A 1 103 ? -23.289 -10.440 20.813 1.00 98.44 103 MET A CA 1
ATOM 814 C C . MET A 1 103 ? -23.538 -10.348 19.312 1.00 98.44 103 MET A C 1
ATOM 816 O O . MET A 1 103 ? -22.927 -11.056 18.509 1.00 98.44 103 MET A O 1
ATOM 820 N N . VAL A 1 104 ? -24.365 -9.380 18.919 1.00 98.62 104 VAL A N 1
ATOM 821 C CA . VAL A 1 104 ? -24.490 -8.960 17.521 1.00 98.62 104 VAL A CA 1
ATOM 822 C C . VAL A 1 104 ? -23.656 -7.704 17.299 1.00 98.62 104 VAL A C 1
ATOM 824 O O . VAL A 1 104 ? -23.849 -6.688 17.968 1.00 98.62 104 VAL A O 1
ATOM 827 N N . VAL A 1 105 ? -22.745 -7.749 16.330 1.00 98.44 105 VAL A N 1
ATOM 828 C CA . VAL A 1 105 ? -21.883 -6.626 15.957 1.00 98.44 105 VAL A CA 1
ATOM 829 C C . VAL A 1 105 ? -22.199 -6.190 14.533 1.00 98.44 105 VAL A C 1
ATOM 831 O O . VAL A 1 105 ? -21.911 -6.885 13.560 1.00 98.44 105 VAL A O 1
ATOM 834 N N . TYR A 1 106 ? -22.774 -5.001 14.404 1.00 98.38 106 TYR A N 1
ATOM 835 C CA . TYR A 1 106 ? -22.906 -4.304 13.134 1.00 98.38 106 TYR A CA 1
ATOM 836 C C . TYR A 1 106 ? -21.619 -3.530 12.884 1.00 98.38 106 TYR A C 1
ATOM 838 O O . TYR A 1 106 ? -21.285 -2.630 13.650 1.00 98.38 106 TYR A O 1
ATOM 846 N N . THR A 1 107 ? -20.888 -3.857 11.827 1.00 97.44 107 THR A N 1
ATOM 847 C CA . THR A 1 107 ? -19.633 -3.170 11.510 1.00 97.44 107 THR A CA 1
ATOM 848 C C . THR A 1 107 ? -19.542 -2.851 10.034 1.00 97.44 107 THR A C 1
ATOM 850 O O . THR A 1 107 ? -19.926 -3.645 9.173 1.00 97.44 107 THR A O 1
ATOM 853 N N . SER A 1 108 ? -19.009 -1.673 9.740 1.00 96.94 108 SER A N 1
ATOM 854 C CA . SER A 1 108 ? -18.674 -1.272 8.386 1.00 96.94 108 SER A CA 1
ATOM 855 C C . SER A 1 108 ? -17.329 -1.907 7.984 1.00 96.94 108 SER A C 1
ATOM 857 O O . SER A 1 108 ? -16.296 -1.234 7.947 1.00 96.94 108 SER A O 1
ATOM 859 N N . SER A 1 109 ? -17.350 -3.205 7.670 1.00 95.75 109 SER A N 1
ATOM 860 C CA . SER A 1 109 ? -16.175 -4.003 7.287 1.00 95.75 109 SER A CA 1
ATOM 861 C C . SER A 1 109 ? -16.353 -4.672 5.922 1.00 95.75 109 SER A C 1
ATOM 863 O O . SER A 1 109 ? -17.427 -5.193 5.612 1.00 95.75 109 SER A O 1
ATOM 865 N N . GLU A 1 110 ? -15.281 -4.690 5.126 1.00 95.62 110 GLU A N 1
ATOM 866 C CA . GLU A 1 110 ? -15.171 -5.457 3.874 1.00 95.62 110 GLU A CA 1
ATOM 867 C C . GLU A 1 110 ? -14.832 -6.936 4.137 1.00 95.62 110 GLU A C 1
ATOM 869 O O . GLU A 1 110 ? -14.902 -7.741 3.213 1.00 95.62 110 GLU A O 1
ATOM 874 N N . PHE A 1 111 ? -14.483 -7.301 5.379 1.00 94.19 111 PHE A N 1
ATOM 875 C CA . PHE A 1 111 ? -14.115 -8.667 5.747 1.00 94.19 111 PHE A CA 1
ATOM 876 C C . PHE A 1 111 ? -14.799 -9.111 7.055 1.00 94.19 111 PHE A C 1
ATOM 878 O O . PHE A 1 111 ? -14.218 -9.009 8.138 1.00 94.19 111 PHE A O 1
ATOM 885 N N . PRO A 1 112 ? -16.080 -9.527 6.993 1.00 94.88 112 PRO A N 1
ATOM 886 C CA . PRO A 1 112 ? -16.863 -9.846 8.186 1.00 94.88 112 PRO A CA 1
ATOM 887 C C . PRO A 1 112 ? -16.408 -11.126 8.900 1.00 94.88 112 PRO A C 1
ATOM 889 O O . PRO A 1 112 ? -16.571 -11.203 10.112 1.00 94.88 112 PRO A O 1
ATOM 892 N N . GLU A 1 113 ? -15.831 -12.092 8.179 1.00 95.75 113 GLU A N 1
ATOM 893 C CA . GLU A 1 113 ? -15.303 -13.347 8.741 1.00 95.75 113 GLU A CA 1
ATOM 894 C C . GLU A 1 113 ? -14.126 -13.082 9.686 1.00 95.75 113 GLU A C 1
ATOM 896 O O . GLU A 1 113 ? -14.182 -13.444 10.858 1.00 95.75 113 GLU A O 1
ATOM 901 N N . ASP A 1 114 ? -13.120 -12.330 9.233 1.00 94.50 114 ASP A N 1
ATOM 902 C CA . ASP A 1 114 ? -12.017 -11.921 10.105 1.00 94.50 114 ASP A CA 1
ATOM 903 C C . ASP A 1 114 ? -12.514 -11.063 11.269 1.00 94.50 114 ASP A C 1
ATOM 905 O O . ASP A 1 114 ? -12.045 -11.239 12.386 1.00 94.50 114 ASP A O 1
ATOM 909 N N . ALA A 1 115 ? -13.464 -10.146 11.038 1.00 95.00 115 ALA A N 1
ATOM 910 C CA . ALA A 1 115 ? -14.027 -9.324 12.111 1.00 95.00 115 ALA A CA 1
ATOM 911 C C . ALA A 1 115 ? -14.685 -10.192 13.194 1.00 95.00 115 ALA A C 1
ATOM 913 O O . ALA A 1 115 ? -14.498 -9.944 14.381 1.00 95.00 115 ALA A O 1
ATOM 914 N N . HIS A 1 116 ? -15.436 -11.211 12.781 1.00 97.06 116 HIS A N 1
ATOM 915 C CA . HIS A 1 116 ? -16.074 -12.188 13.657 1.00 97.06 116 HIS A CA 1
ATOM 916 C C . HIS A 1 116 ? -15.036 -12.967 14.470 1.00 97.06 116 HIS A C 1
ATOM 918 O O . HIS A 1 116 ? -15.092 -12.945 15.703 1.00 97.06 116 HIS A O 1
ATOM 924 N N . HIS A 1 117 ? -14.044 -13.539 13.790 1.00 97.25 117 HIS A N 1
ATOM 925 C CA . HIS A 1 117 ? -12.968 -14.312 14.399 1.00 97.25 117 HIS A CA 1
ATOM 926 C C . HIS A 1 117 ? -12.157 -13.491 15.416 1.00 97.25 117 HIS A C 1
ATOM 928 O O . HIS A 1 117 ? -11.993 -13.891 16.571 1.00 97.25 117 HIS A O 1
ATOM 934 N N . VAL A 1 118 ? -11.690 -12.295 15.035 1.00 96.81 118 VAL A N 1
ATOM 935 C CA . VAL A 1 118 ? -10.856 -11.463 15.921 1.00 96.81 118 VAL A CA 1
ATOM 936 C C . VAL A 1 118 ? -11.632 -10.907 17.110 1.00 96.81 118 VAL A C 1
ATOM 938 O O . VAL A 1 118 ? -11.051 -10.751 18.181 1.00 96.81 118 VAL A O 1
ATOM 941 N N . ILE A 1 119 ? -12.932 -10.622 16.963 1.00 98.12 119 ILE A N 1
ATOM 942 C CA . ILE A 1 119 ? -13.771 -10.210 18.095 1.00 98.12 119 ILE A CA 1
ATOM 943 C C . ILE A 1 119 ? -13.883 -11.359 19.097 1.00 98.12 119 ILE A C 1
ATOM 945 O O . ILE A 1 119 ? -13.627 -11.138 20.279 1.00 98.12 119 ILE A O 1
ATOM 949 N N . ALA A 1 120 ? -14.202 -12.574 18.640 1.00 98.12 120 ALA A N 1
ATOM 950 C CA . ALA A 1 120 ? -14.320 -13.740 19.514 1.00 98.12 120 ALA A CA 1
ATOM 951 C C . ALA A 1 120 ? -13.017 -14.002 20.289 1.00 98.12 120 ALA A C 1
ATOM 953 O O . ALA A 1 120 ? -13.039 -14.110 21.518 1.00 98.12 120 ALA A O 1
ATOM 954 N N . ILE A 1 121 ? -11.869 -13.977 19.595 1.00 97.94 121 ILE A N 1
ATOM 955 C CA . ILE A 1 121 ? -10.542 -14.112 20.217 1.00 97.94 121 ILE A CA 1
ATOM 956 C C . ILE A 1 121 ? -10.294 -13.015 21.255 1.00 97.94 121 ILE A C 1
ATOM 958 O O . ILE A 1 121 ? -9.861 -13.312 22.367 1.00 97.94 121 ILE A O 1
ATOM 962 N N . CYS A 1 122 ? -10.546 -11.748 20.916 1.00 97.06 122 CYS A N 1
ATOM 963 C CA . CYS A 1 122 ? -10.270 -10.632 21.821 1.00 97.06 122 CYS A CA 1
ATOM 964 C C . CYS A 1 122 ? -11.158 -10.632 23.070 1.00 97.06 122 CYS A C 1
ATOM 966 O O . CYS A 1 122 ? -10.707 -10.179 24.121 1.00 97.06 122 CYS A O 1
ATOM 968 N N . LEU A 1 123 ? -12.401 -11.107 22.963 1.00 97.00 123 LEU A N 1
ATOM 969 C CA . LEU A 1 123 ? -13.312 -11.233 24.103 1.00 97.00 123 LEU A CA 1
ATOM 970 C C . LEU A 1 123 ? -13.076 -12.516 24.911 1.00 97.00 123 LEU A C 1
ATOM 972 O O . LEU A 1 123 ? -13.493 -12.585 26.065 1.00 97.00 123 LEU A O 1
ATOM 976 N N . GLY A 1 124 ? -12.399 -13.511 24.331 1.00 97.50 124 GLY A N 1
ATOM 977 C CA . GLY A 1 124 ? -12.194 -14.817 24.955 1.00 97.50 124 GLY A CA 1
ATOM 978 C C . GLY A 1 124 ? -13.463 -15.671 24.987 1.00 97.50 124 GLY A C 1
ATOM 979 O O . GLY A 1 124 ? -13.643 -16.445 25.924 1.00 97.50 124 GLY A O 1
ATOM 980 N N . VAL A 1 125 ? -14.340 -15.524 23.987 1.00 97.88 125 VAL A N 1
ATOM 981 C CA . VAL A 1 125 ? -15.614 -16.258 23.881 1.00 97.88 125 VAL A CA 1
ATOM 982 C C . VAL A 1 125 ? -15.605 -17.204 22.677 1.00 97.88 125 VAL A C 1
ATOM 984 O O . VAL A 1 125 ? -14.851 -16.977 21.725 1.00 97.88 125 VAL A O 1
ATOM 987 N N . PRO A 1 126 ? -16.439 -18.259 22.669 1.00 97.88 126 PRO A N 1
ATOM 988 C CA . PRO A 1 126 ? -16.609 -19.093 21.488 1.00 97.88 126 PRO A CA 1
ATOM 989 C C . PRO A 1 126 ? -17.099 -18.284 20.284 1.00 97.88 126 PRO A C 1
ATOM 991 O O . PRO A 1 126 ? -17.956 -17.414 20.407 1.00 97.88 126 PRO A O 1
ATOM 994 N N . GLU A 1 127 ? -16.613 -18.616 19.090 1.00 97.62 127 GLU A N 1
ATOM 995 C CA . GLU A 1 127 ? -16.998 -17.921 17.857 1.00 97.62 127 GLU A CA 1
ATOM 996 C C . GLU A 1 127 ? -18.511 -17.911 17.603 1.00 97.62 127 GLU A C 1
ATOM 998 O O . GLU A 1 127 ? -19.044 -16.923 17.105 1.00 97.62 127 GLU A O 1
ATOM 1003 N N . HIS A 1 128 ? -19.233 -18.968 17.984 1.00 97.06 128 HIS A N 1
ATOM 1004 C CA . HIS A 1 128 ? -20.685 -19.036 17.796 1.00 97.06 128 HIS A CA 1
ATOM 1005 C C . HIS A 1 128 ? -21.471 -18.012 18.633 1.00 97.06 128 HIS A C 1
ATOM 1007 O O . HIS A 1 128 ? -22.625 -17.740 18.308 1.00 97.06 128 HIS A O 1
ATOM 1013 N N . ASN A 1 129 ? -20.854 -17.411 19.656 1.00 98.06 129 ASN A N 1
ATOM 1014 C CA . ASN A 1 129 ? -21.462 -16.343 20.452 1.00 98.06 129 ASN A CA 1
ATOM 1015 C C . ASN A 1 129 ? -21.472 -15.004 19.703 1.00 98.06 129 ASN A C 1
ATOM 1017 O O . ASN A 1 129 ? -22.239 -14.106 20.046 1.00 98.06 129 ASN A O 1
ATOM 1021 N N . ILE A 1 130 ? -20.625 -14.836 18.684 1.00 98.44 130 ILE A N 1
ATOM 1022 C CA . ILE A 1 130 ? -20.498 -13.580 17.947 1.00 98.44 130 ILE A CA 1
ATOM 1023 C C . ILE A 1 130 ? -21.217 -13.695 16.609 1.00 98.44 130 ILE A C 1
ATOM 1025 O O . ILE A 1 130 ? -20.966 -14.594 15.812 1.00 98.44 130 ILE A O 1
ATOM 1029 N N . ARG A 1 131 ? -22.071 -12.717 16.308 1.00 98.31 131 ARG A N 1
ATOM 1030 C CA . ARG A 1 131 ? -22.684 -12.554 14.989 1.00 98.31 131 ARG A CA 1
ATOM 1031 C C . ARG A 1 131 ? -22.297 -11.210 14.396 1.00 98.31 131 ARG A C 1
ATOM 1033 O O . ARG A 1 131 ? -22.685 -10.170 14.917 1.00 98.31 131 ARG A O 1
ATOM 1040 N N . VAL A 1 132 ? -21.601 -11.223 13.262 1.00 98.19 132 VAL A N 1
ATOM 1041 C CA . VAL A 1 132 ? -21.226 -10.000 12.537 1.00 98.19 132 VAL A CA 1
ATOM 1042 C C . VAL A 1 132 ? -22.193 -9.726 11.386 1.00 98.19 132 VAL A C 1
ATOM 1044 O O . VAL A 1 132 ? -22.504 -10.611 10.592 1.00 98.19 132 VAL A O 1
ATOM 1047 N N . ILE A 1 133 ? -22.668 -8.483 11.283 1.00 97.75 133 ILE A N 1
ATOM 1048 C CA . ILE A 1 133 ? -23.543 -8.001 10.207 1.00 97.75 133 ILE A CA 1
ATOM 1049 C C . ILE A 1 133 ? -22.889 -6.775 9.561 1.00 97.75 133 ILE A C 1
ATOM 1051 O O . ILE A 1 133 ? -22.450 -5.865 10.261 1.00 97.75 133 ILE A O 1
ATOM 1055 N N . THR A 1 134 ? -22.832 -6.725 8.226 1.00 95.38 134 THR A N 1
ATOM 1056 C CA . THR A 1 134 ? -22.141 -5.650 7.493 1.00 95.38 134 THR A CA 1
ATOM 1057 C C . THR A 1 134 ? -23.015 -4.977 6.431 1.00 95.38 134 THR A C 1
ATOM 1059 O O . THR A 1 134 ? -23.776 -5.620 5.705 1.00 95.38 134 THR A O 1
ATOM 1062 N N . ARG A 1 135 ? -22.877 -3.651 6.344 1.00 91.94 135 ARG A N 1
ATOM 1063 C CA . ARG A 1 135 ? -23.176 -2.788 5.193 1.00 91.94 135 ARG A CA 1
ATOM 1064 C C . ARG A 1 135 ? -22.071 -1.731 5.156 1.00 91.94 135 ARG A C 1
ATOM 1066 O O . ARG A 1 135 ? -21.650 -1.279 6.214 1.00 91.94 135 ARG A O 1
ATOM 1073 N N . VAL A 1 136 ? -21.604 -1.347 3.966 1.00 95.56 136 VAL A N 1
ATOM 1074 C CA . VAL A 1 136 ? -20.417 -0.485 3.822 1.00 95.56 136 VAL A CA 1
ATOM 1075 C C . VAL A 1 136 ? -20.705 0.705 2.901 1.00 95.56 136 VAL A C 1
ATOM 1077 O O . VAL A 1 136 ? -20.960 0.533 1.710 1.00 95.56 136 VAL A O 1
ATOM 1080 N N . GLY A 1 137 ? -20.615 1.926 3.429 1.00 96.44 137 GLY A N 1
ATOM 1081 C CA . GLY A 1 137 ? -20.734 3.204 2.714 1.00 96.44 137 GLY A CA 1
ATOM 1082 C C . GLY A 1 137 ? -19.443 3.630 2.002 1.00 96.44 137 GLY A C 1
ATOM 1083 O O . GLY A 1 137 ? -18.970 4.757 2.170 1.00 96.44 137 GLY A O 1
ATOM 1084 N N . GLY A 1 138 ? -18.864 2.703 1.232 1.00 96.12 138 GLY A N 1
ATOM 1085 C CA . GLY A 1 138 ? -17.539 2.805 0.608 1.00 96.12 138 GLY A CA 1
ATOM 1086 C C . GLY A 1 138 ? -16.424 2.281 1.520 1.00 96.12 138 GLY A C 1
ATOM 1087 O O . GLY A 1 138 ? -16.447 2.529 2.723 1.00 96.12 138 GLY A O 1
ATOM 1088 N N . GLY A 1 139 ? -15.460 1.547 0.956 1.00 95.12 139 GLY A N 1
ATOM 1089 C CA . GLY A 1 139 ? -14.332 0.959 1.696 1.00 95.12 139 GLY A CA 1
ATOM 1090 C C . GLY A 1 139 ? -13.013 1.069 0.937 1.00 95.12 139 GLY A C 1
ATOM 1091 O O . GLY A 1 139 ? -12.042 1.604 1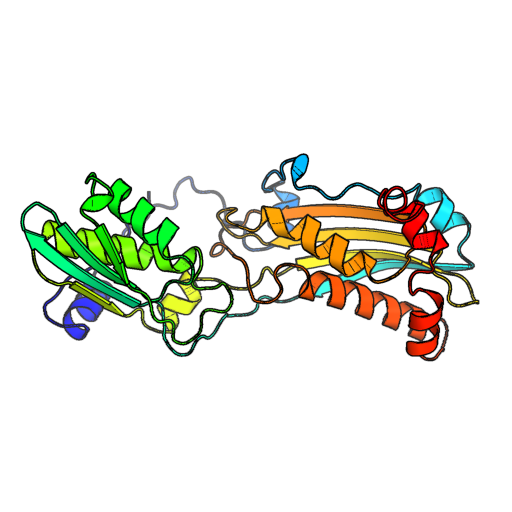.469 1.00 95.12 139 GLY A O 1
ATOM 1092 N N . PHE A 1 140 ? -13.004 0.673 -0.337 1.00 96.38 140 PHE A N 1
ATOM 1093 C CA . PHE A 1 140 ? -11.864 0.834 -1.249 1.00 96.38 140 PHE A CA 1
ATOM 1094 C C . PHE A 1 140 ? -10.580 0.149 -0.746 1.00 96.38 140 PHE A C 1
ATOM 1096 O O . PHE A 1 140 ? -9.483 0.603 -1.070 1.00 96.38 140 PHE A O 1
ATOM 1103 N N . GLY A 1 141 ? -10.714 -0.923 0.048 1.00 94.25 141 GLY A N 1
ATOM 1104 C CA . GLY A 1 141 ? -9.621 -1.633 0.729 1.00 94.25 141 GLY A CA 1
ATOM 1105 C C . GLY A 1 141 ? -9.279 -1.076 2.117 1.00 94.25 141 GLY A C 1
ATOM 1106 O O . GLY A 1 141 ? -8.648 -1.751 2.936 1.00 94.25 141 GLY A O 1
ATOM 1107 N N . GLY A 1 142 ? -9.747 0.134 2.424 1.00 94.56 142 GLY A N 1
ATOM 1108 C CA . GLY A 1 142 ? -9.572 0.794 3.710 1.00 94.56 142 GLY A CA 1
ATOM 1109 C C . GLY A 1 142 ? -10.503 0.268 4.798 1.00 94.56 142 GLY A C 1
ATOM 1110 O O . GLY A 1 142 ? -10.364 0.689 5.937 1.00 94.56 142 GLY A O 1
ATOM 1111 N N . LYS A 1 143 ? -11.428 -0.650 4.498 1.00 95.62 143 LYS A N 1
ATOM 1112 C CA . LYS A 1 143 ? -12.302 -1.307 5.486 1.00 95.62 143 LYS A CA 1
ATOM 1113 C C . LYS A 1 143 ? -12.099 -2.820 5.537 1.00 95.62 143 LYS A C 1
ATOM 1115 O O . LYS A 1 143 ? -12.873 -3.515 6.180 1.00 95.62 143 LYS A O 1
ATOM 1120 N N . PHE A 1 144 ? -11.025 -3.308 4.920 1.00 92.19 144 PHE A N 1
ATOM 1121 C CA . PHE A 1 144 ? -10.604 -4.700 5.001 1.00 92.19 144 PHE A CA 1
ATOM 1122 C C . PHE A 1 144 ? -9.991 -4.988 6.385 1.00 92.19 144 PHE A C 1
ATOM 1124 O O . PHE A 1 144 ? -10.694 -5.377 7.307 1.00 92.19 144 PHE A O 1
ATOM 1131 N N . LEU A 1 145 ? -8.712 -4.661 6.609 1.00 91.12 145 LEU A N 1
ATOM 1132 C CA . LEU A 1 145 ? -8.063 -4.866 7.920 1.00 91.12 145 LEU A CA 1
ATOM 1133 C C . LEU A 1 145 ? -8.194 -3.685 8.892 1.00 91.12 145 LEU A C 1
ATOM 1135 O O . LEU A 1 145 ? -7.876 -3.808 10.076 1.00 91.12 145 LEU A O 1
ATOM 1139 N N . LYS A 1 146 ? -8.558 -2.496 8.405 1.00 92.75 146 LYS A N 1
ATOM 1140 C CA . LYS A 1 146 ? -8.570 -1.270 9.227 1.00 92.75 146 LYS A CA 1
ATOM 1141 C C . LYS A 1 146 ? -9.882 -1.060 9.984 1.00 92.75 146 LYS A C 1
ATOM 1143 O O . LYS A 1 146 ? -9.889 -0.268 10.921 1.00 92.75 146 LYS A O 1
ATOM 1148 N N . ALA A 1 147 ? -10.931 -1.808 9.640 1.00 94.88 147 ALA A N 1
ATOM 1149 C CA . ALA A 1 147 ? -12.183 -1.844 10.394 1.00 94.88 147 ALA A CA 1
ATOM 1150 C C . ALA A 1 147 ? -12.065 -2.651 11.701 1.00 94.88 147 ALA A C 1
ATOM 1152 O O . ALA A 1 147 ? -12.816 -2.411 12.651 1.00 94.88 147 ALA A O 1
ATOM 1153 N N . MET A 1 148 ? -11.096 -3.573 11.791 1.00 94.12 148 MET A N 1
ATOM 1154 C CA . MET A 1 148 ? -10.983 -4.495 12.930 1.00 94.12 148 MET A CA 1
ATOM 1155 C C . MET A 1 148 ? -10.746 -3.791 14.267 1.00 94.12 148 MET A C 1
ATOM 1157 O O . MET A 1 148 ? -11.499 -4.067 15.195 1.00 94.12 148 MET A O 1
ATOM 1161 N N . PRO A 1 149 ? -9.807 -2.830 14.401 1.00 94.12 149 PRO A N 1
ATOM 1162 C CA . PRO A 1 149 ? -9.599 -2.150 15.679 1.00 94.12 149 PRO A CA 1
ATOM 1163 C C . PRO A 1 149 ? -10.852 -1.436 16.204 1.00 94.12 149 PRO A C 1
ATOM 1165 O O . PRO A 1 149 ? -11.087 -1.430 17.408 1.00 94.12 149 PRO A O 1
ATOM 1168 N N . VAL A 1 150 ? -11.671 -0.866 15.311 1.00 96.00 150 VAL A N 1
ATOM 1169 C CA . VAL A 1 150 ? -12.924 -0.186 15.680 1.00 96.00 150 VAL A CA 1
ATOM 1170 C C . VAL A 1 150 ? -13.987 -1.196 16.099 1.00 96.00 150 VAL A C 1
ATOM 1172 O O . VAL A 1 150 ? -14.653 -1.002 17.113 1.00 96.00 150 VAL A O 1
ATOM 1175 N N . SER A 1 151 ? -14.100 -2.301 15.361 1.00 97.12 151 SER A N 1
ATOM 1176 C CA . SER A 1 151 ? -15.045 -3.382 15.665 1.00 97.12 151 SER A CA 1
ATOM 1177 C C . SER A 1 151 ? -14.729 -4.040 17.012 1.00 97.12 151 SER A C 1
ATOM 1179 O O . SER A 1 151 ? -15.619 -4.184 17.845 1.00 97.12 151 SER A O 1
ATOM 1181 N N . ILE A 1 152 ? -13.451 -4.352 17.258 1.00 97.31 152 ILE A N 1
ATOM 1182 C CA . ILE A 1 152 ? -12.965 -4.953 18.507 1.00 97.31 152 ILE A CA 1
ATOM 1183 C C . ILE A 1 152 ? -13.173 -3.999 19.683 1.00 97.31 152 ILE A C 1
ATOM 1185 O O . ILE A 1 152 ? -13.713 -4.411 20.704 1.00 97.31 152 ILE A O 1
ATOM 1189 N N . ALA A 1 153 ? -12.784 -2.725 19.557 1.00 96.94 153 ALA A N 1
ATOM 1190 C CA . ALA A 1 153 ? -12.958 -1.754 20.638 1.00 96.94 153 ALA A CA 1
ATOM 1191 C C . ALA A 1 153 ? -14.440 -1.565 21.003 1.00 96.94 153 ALA A C 1
ATOM 1193 O O . ALA A 1 153 ? -14.786 -1.491 22.181 1.00 96.94 153 ALA A O 1
ATOM 1194 N N . CYS A 1 154 ? -15.317 -1.536 19.995 1.00 97.69 154 CYS A N 1
ATOM 1195 C CA . CYS A 1 154 ? -16.758 -1.428 20.186 1.00 97.69 154 CYS A CA 1
ATOM 1196 C C . CYS A 1 154 ? -17.333 -2.663 20.897 1.00 97.69 154 CYS A C 1
ATOM 1198 O O . CYS A 1 154 ? -18.068 -2.513 21.874 1.00 97.69 154 CYS A O 1
ATOM 1200 N N . ALA A 1 155 ? -16.954 -3.864 20.452 1.00 98.12 155 ALA A N 1
ATOM 1201 C CA . ALA A 1 155 ? -17.379 -5.123 21.055 1.00 98.12 155 ALA A CA 1
ATOM 1202 C C . ALA A 1 155 ? -16.865 -5.278 22.495 1.00 98.12 155 ALA A C 1
ATOM 1204 O O . ALA A 1 155 ? -17.637 -5.611 23.387 1.00 98.12 155 ALA A O 1
ATOM 1205 N N . LEU A 1 156 ? -15.595 -4.954 22.753 1.00 97.75 156 LEU A N 1
ATOM 1206 C CA . LEU A 1 156 ? -14.999 -5.009 24.090 1.00 97.75 156 LEU A CA 1
ATOM 1207 C C . LEU A 1 156 ? -15.707 -4.076 25.073 1.00 97.75 156 LEU A C 1
ATOM 1209 O O . LEU A 1 156 ? -16.029 -4.484 26.188 1.00 97.75 156 LEU A O 1
ATOM 1213 N N . ALA A 1 157 ? -15.989 -2.841 24.657 1.00 97.38 157 ALA A N 1
ATOM 1214 C CA . ALA A 1 157 ? -16.727 -1.893 25.483 1.00 97.38 157 ALA A CA 1
ATOM 1215 C C . ALA A 1 157 ? -18.151 -2.391 25.789 1.00 97.38 157 ALA A C 1
ATOM 1217 O O . ALA A 1 157 ? -18.586 -2.332 26.938 1.00 97.38 157 ALA A O 1
ATOM 1218 N N . ALA A 1 158 ? -18.860 -2.920 24.786 1.00 98.12 158 ALA A N 1
ATOM 1219 C CA . ALA A 1 158 ? -20.195 -3.487 24.972 1.00 98.12 158 ALA A CA 1
ATOM 1220 C C . ALA A 1 158 ? -20.192 -4.703 25.909 1.00 98.12 158 ALA A C 1
ATOM 1222 O O . ALA A 1 158 ? -21.063 -4.822 26.770 1.00 98.12 158 ALA A O 1
ATOM 1223 N N . TYR A 1 159 ? -19.185 -5.568 25.771 1.00 97.44 159 TYR A N 1
ATOM 1224 C CA . TYR A 1 159 ? -19.003 -6.759 26.593 1.00 97.44 159 TYR A CA 1
ATOM 1225 C C . TYR A 1 159 ? -18.780 -6.397 28.066 1.00 97.44 159 TYR A C 1
ATOM 1227 O O . TYR A 1 159 ? -19.464 -6.917 28.944 1.00 97.44 159 TYR A O 1
ATOM 1235 N N . GLN A 1 160 ? -17.883 -5.444 28.343 1.00 95.88 160 GLN A N 1
ATOM 1236 C CA . GLN A 1 160 ? -17.585 -5.014 29.713 1.00 95.88 160 GLN A CA 1
ATOM 1237 C C . GLN A 1 160 ? -18.754 -4.282 30.376 1.00 95.88 160 GLN A C 1
ATOM 1239 O O . GLN A 1 160 ? -19.022 -4.488 31.556 1.00 95.88 160 GLN A O 1
ATOM 1244 N N . LEU A 1 161 ? -19.448 -3.421 29.628 1.00 95.81 161 LEU A N 1
ATOM 1245 C CA . LEU A 1 161 ? -20.532 -2.601 30.171 1.00 95.81 161 LEU A CA 1
ATOM 1246 C C . LEU A 1 161 ? -21.879 -3.320 30.202 1.00 95.81 161 LEU A C 1
ATOM 1248 O O . LEU A 1 161 ? -22.815 -2.787 30.797 1.00 95.81 161 LEU A O 1
ATOM 1252 N N . ARG A 1 162 ? -21.996 -4.477 29.534 1.00 96.38 162 ARG A N 1
ATOM 1253 C CA . ARG A 1 162 ? -23.262 -5.200 29.323 1.00 96.38 162 ARG A CA 1
ATOM 1254 C C . ARG A 1 162 ? -24.356 -4.293 28.752 1.00 96.38 162 ARG A C 1
ATOM 1256 O O . ARG A 1 162 ? -25.524 -4.370 29.121 1.00 96.38 162 ARG A O 1
ATOM 1263 N N . ARG A 1 163 ? -23.961 -3.383 27.859 1.00 97.00 163 ARG A N 1
ATOM 1264 C CA . ARG A 1 163 ? -24.839 -2.395 27.220 1.00 97.00 163 ARG A CA 1
ATOM 1265 C C . ARG A 1 163 ? -24.475 -2.244 25.748 1.00 97.00 163 ARG A C 1
ATOM 1267 O O . ARG A 1 163 ? -23.301 -2.384 25.409 1.00 97.00 163 ARG A O 1
ATOM 1274 N N . PRO A 1 164 ? -25.436 -1.903 24.874 1.00 98.44 164 PRO A N 1
ATOM 1275 C CA . PRO A 1 164 ? -25.119 -1.547 23.500 1.00 98.44 164 PRO A CA 1
ATOM 1276 C C . PRO A 1 164 ? -24.132 -0.374 23.439 1.00 98.44 164 PRO A C 1
ATOM 1278 O O . PRO A 1 164 ? -24.339 0.648 24.096 1.00 98.44 164 PRO A O 1
ATOM 1281 N N . VAL A 1 165 ? -23.083 -0.505 22.628 1.00 98.38 165 VAL A N 1
ATOM 1282 C CA . VAL A 1 165 ? -22.070 0.539 22.404 1.00 98.38 165 VAL A CA 1
ATOM 1283 C C . VAL A 1 165 ? -21.955 0.809 20.915 1.00 98.38 165 VAL A C 1
ATOM 1285 O O . VAL A 1 165 ? -21.944 -0.114 20.108 1.00 98.38 165 VAL A O 1
ATOM 1288 N N . ARG A 1 166 ? -21.841 2.086 20.543 1.00 97.75 166 ARG A N 1
ATOM 1289 C CA . ARG A 1 166 ? -21.599 2.530 19.168 1.00 97.75 166 ARG A CA 1
ATOM 1290 C C . ARG A 1 166 ? -20.319 3.350 19.110 1.00 97.75 166 ARG A C 1
ATOM 1292 O O . ARG A 1 166 ? -20.112 4.211 19.958 1.00 97.75 166 ARG A O 1
ATOM 1299 N N . ILE A 1 167 ? -19.516 3.129 18.075 1.00 96.50 167 ILE A N 1
ATOM 1300 C CA . ILE A 1 167 ? -18.368 3.964 17.723 1.00 96.50 167 ILE A CA 1
ATOM 1301 C C . ILE A 1 167 ? -18.584 4.519 16.318 1.00 96.50 167 ILE A C 1
ATOM 1303 O O . ILE A 1 167 ? -18.804 3.760 15.376 1.00 96.50 167 ILE A O 1
ATOM 1307 N N . TYR A 1 168 ? -18.476 5.840 16.187 1.00 93.12 168 TYR A N 1
ATOM 1308 C CA . TYR A 1 168 ? -18.352 6.538 14.912 1.00 93.12 168 TYR A CA 1
ATOM 1309 C C . TYR A 1 168 ? -17.044 7.325 14.924 1.00 93.12 168 TYR A C 1
ATOM 1311 O O . TYR A 1 168 ? -16.871 8.241 15.730 1.00 93.12 168 TYR A O 1
ATOM 1319 N N . VAL A 1 169 ? -16.097 6.960 14.062 1.00 94.81 169 VAL A N 1
ATOM 1320 C CA . VAL A 1 169 ? -14.799 7.640 14.025 1.00 94.81 169 VAL A CA 1
ATOM 1321 C C . VAL A 1 169 ? -14.945 8.942 13.241 1.00 94.81 169 VAL A C 1
ATOM 1323 O O . VAL A 1 169 ? -15.429 8.948 12.111 1.00 94.81 169 VAL A O 1
ATOM 1326 N N . ASN A 1 170 ? -14.532 10.070 13.822 1.00 93.88 170 ASN A N 1
ATOM 1327 C CA . ASN A 1 170 ? -14.545 11.342 13.099 1.00 93.88 170 ASN A CA 1
ATOM 1328 C C . ASN A 1 170 ? -13.549 11.313 11.919 1.00 93.88 170 ASN A C 1
ATOM 1330 O O . ASN A 1 170 ? -12.561 10.579 11.937 1.00 93.88 170 ASN A O 1
ATOM 1334 N N . ARG A 1 171 ? -13.784 12.141 10.893 1.00 95.12 171 ARG A N 1
ATOM 1335 C CA . ARG A 1 171 ? -12.994 12.127 9.648 1.00 95.12 171 ARG A CA 1
ATOM 1336 C C . ARG A 1 171 ? -11.486 12.306 9.866 1.00 95.12 171 ARG A C 1
ATOM 1338 O O . ARG A 1 171 ? -10.705 11.632 9.201 1.00 95.12 171 ARG A O 1
ATOM 1345 N N . ASN A 1 172 ? -11.080 13.192 10.773 1.00 93.38 172 ASN A N 1
ATOM 1346 C CA . ASN A 1 172 ? -9.665 13.490 11.000 1.00 93.38 172 ASN A CA 1
ATOM 1347 C C . ASN A 1 172 ? -8.948 12.285 11.623 1.00 93.38 172 ASN A C 1
ATOM 1349 O O . ASN A 1 172 ? -7.904 11.859 11.131 1.00 93.38 172 ASN A O 1
ATOM 1353 N N . SER A 1 173 ? -9.542 11.694 12.662 1.00 92.69 173 SER A N 1
ATOM 1354 C CA . SER A 1 173 ? -9.030 10.484 13.308 1.00 92.69 173 SER A CA 1
ATOM 1355 C C . SER A 1 173 ? -9.025 9.291 12.351 1.00 92.69 173 SER A C 1
ATOM 1357 O O . SER A 1 173 ? -8.072 8.513 12.351 1.00 92.69 173 SER A O 1
ATOM 1359 N N . ASP A 1 174 ? -10.055 9.170 11.510 1.00 94.81 174 ASP A N 1
ATOM 1360 C CA . ASP A 1 174 ? -10.171 8.131 10.487 1.00 94.81 174 ASP A CA 1
ATOM 1361 C C . ASP A 1 174 ? -8.984 8.181 9.517 1.00 94.81 174 ASP A C 1
ATOM 1363 O O . ASP A 1 174 ? -8.231 7.213 9.429 1.00 94.81 174 ASP A O 1
ATOM 1367 N N . MET A 1 175 ? -8.734 9.344 8.902 1.00 93.81 175 MET A N 1
ATOM 1368 C CA . MET A 1 175 ? -7.636 9.541 7.946 1.00 93.81 175 MET A CA 1
ATOM 1369 C C . MET A 1 175 ? -6.258 9.241 8.555 1.00 93.81 175 MET A C 1
ATOM 1371 O O . MET A 1 175 ? -5.418 8.614 7.906 1.00 93.81 175 MET A O 1
ATOM 1375 N N . ILE A 1 176 ? -6.028 9.632 9.813 1.00 91.06 176 ILE A N 1
ATOM 1376 C CA . ILE A 1 176 ? -4.773 9.345 10.525 1.00 91.06 176 ILE A CA 1
ATOM 1377 C C . ILE A 1 176 ? -4.628 7.838 10.790 1.00 91.06 176 ILE A C 1
ATOM 1379 O O . ILE A 1 176 ? -3.557 7.262 10.579 1.00 91.06 176 ILE A O 1
ATOM 1383 N N . MET A 1 177 ? -5.699 7.184 11.248 1.00 90.31 177 MET A N 1
ATOM 1384 C CA . MET A 1 177 ? -5.684 5.788 11.690 1.00 90.31 177 MET A CA 1
ATOM 1385 C C . MET A 1 177 ? -5.607 4.792 10.528 1.00 90.31 177 MET A C 1
ATOM 1387 O O . MET A 1 177 ? -4.873 3.794 10.589 1.00 90.31 177 MET A O 1
ATOM 1391 N N . THR A 1 178 ? -6.382 5.020 9.470 1.00 89.88 178 THR A N 1
ATOM 1392 C CA . THR A 1 178 ? -6.497 4.066 8.363 1.00 89.88 178 THR A CA 1
ATOM 1393 C C . THR A 1 178 ? -5.296 4.117 7.438 1.00 89.88 178 THR A C 1
ATOM 1395 O O . THR A 1 178 ? -4.951 3.102 6.832 1.00 89.88 178 THR A O 1
ATOM 1398 N N . GLY A 1 179 ? -4.608 5.260 7.383 1.00 87.56 179 GLY A N 1
ATOM 1399 C CA . GLY A 1 179 ? -3.521 5.488 6.445 1.00 87.56 179 GLY A CA 1
ATOM 1400 C C . GLY A 1 179 ? -4.066 5.616 5.025 1.00 87.56 179 GLY A C 1
ATOM 1401 O O . GLY A 1 179 ? -5.046 6.318 4.791 1.00 87.56 179 GLY A O 1
ATOM 1402 N N . GLY A 1 180 ? -3.431 4.941 4.072 1.00 92.94 180 GLY A N 1
ATOM 1403 C CA . GLY A 1 180 ? -3.773 5.068 2.659 1.00 92.94 180 GLY A CA 1
ATOM 1404 C C . GLY A 1 180 ? -2.949 4.146 1.771 1.00 92.94 180 GLY A C 1
ATOM 1405 O O . GLY A 1 180 ? -2.301 3.222 2.276 1.00 92.94 180 GLY A O 1
ATOM 1406 N N . ARG A 1 181 ? -2.938 4.442 0.469 1.00 96.38 181 ARG A N 1
ATOM 1407 C CA . ARG A 1 181 ? -2.046 3.804 -0.508 1.00 96.38 181 ARG A CA 1
ATOM 1408 C C . ARG A 1 181 ? -0.582 4.042 -0.144 1.00 96.38 181 ARG A C 1
ATOM 1410 O O . ARG A 1 181 ? -0.219 5.094 0.384 1.00 96.38 181 ARG A O 1
ATOM 1417 N N . HIS A 1 182 ? 0.263 3.063 -0.433 1.00 97.69 182 HIS A N 1
ATOM 1418 C CA . HIS A 1 182 ? 1.700 3.137 -0.195 1.00 97.69 182 HIS A CA 1
ATOM 1419 C C . HIS A 1 182 ? 2.364 4.162 -1.121 1.00 97.69 182 HIS A C 1
ATOM 1421 O O . HIS A 1 182 ? 2.307 3.976 -2.340 1.00 97.69 182 HIS A O 1
ATOM 1427 N N . PRO A 1 183 ? 3.019 5.206 -0.580 1.00 97.19 183 PRO A N 1
ATOM 1428 C CA . PRO A 1 183 ? 3.918 6.023 -1.376 1.00 97.19 183 PRO A CA 1
ATOM 1429 C C . PRO A 1 183 ? 5.188 5.228 -1.698 1.00 97.19 183 PRO A C 1
ATOM 1431 O O . PRO A 1 183 ? 5.603 4.356 -0.924 1.00 97.19 183 PRO A O 1
ATOM 1434 N N . MET A 1 184 ? 5.811 5.539 -2.831 1.00 97.81 184 MET A N 1
ATOM 1435 C CA . MET A 1 184 ? 7.009 4.839 -3.291 1.00 97.81 184 MET A CA 1
ATOM 1436 C C . MET A 1 184 ? 7.999 5.758 -3.995 1.00 97.81 184 MET A C 1
ATOM 1438 O O . MET A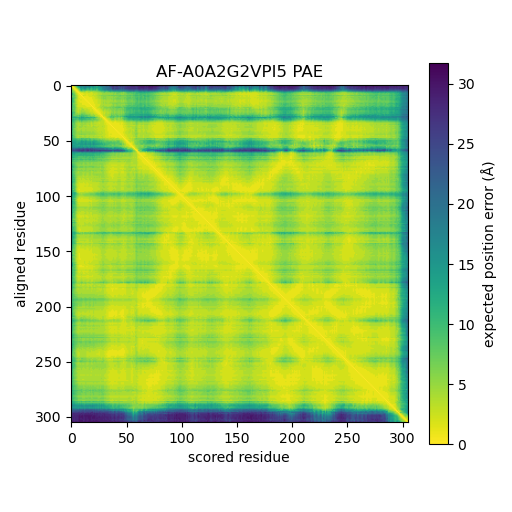 1 184 ? 7.623 6.760 -4.610 1.00 97.81 184 MET A O 1
ATOM 1442 N N . LYS A 1 185 ? 9.270 5.368 -3.915 1.00 98.56 185 LYS A N 1
ATOM 1443 C CA . LYS A 1 185 ? 10.357 5.890 -4.738 1.00 98.56 185 LYS A CA 1
ATOM 1444 C C . LYS A 1 185 ? 10.786 4.783 -5.696 1.00 98.56 185 LYS A C 1
ATOM 1446 O O . LYS A 1 185 ? 11.041 3.663 -5.259 1.00 98.56 185 LYS A O 1
ATOM 1451 N N . VAL A 1 186 ? 10.844 5.098 -6.982 1.00 98.69 186 VAL A N 1
ATOM 1452 C CA . VAL A 1 186 ? 11.228 4.161 -8.038 1.00 98.69 186 VAL A CA 1
ATOM 1453 C C . VAL A 1 186 ? 12.421 4.744 -8.774 1.00 98.69 186 VAL A C 1
ATOM 1455 O O . VAL A 1 186 ? 12.357 5.872 -9.259 1.00 98.69 186 VAL A O 1
ATOM 1458 N N . THR A 1 187 ? 13.489 3.967 -8.872 1.00 98.69 187 THR A N 1
ATOM 1459 C CA . THR A 1 187 ? 14.637 4.252 -9.730 1.00 98.69 187 THR A CA 1
ATOM 1460 C C . THR A 1 187 ? 14.665 3.204 -10.830 1.00 98.69 187 THR A C 1
ATOM 1462 O O . THR A 1 187 ? 14.496 2.020 -10.548 1.00 98.69 187 THR A O 1
ATOM 1465 N N . TYR A 1 188 ? 14.859 3.605 -12.082 1.00 98.62 188 TYR A N 1
ATOM 1466 C CA . TYR A 1 188 ? 14.876 2.663 -13.196 1.00 98.62 188 TYR A CA 1
ATOM 1467 C C . TYR A 1 188 ? 15.972 2.957 -14.210 1.00 98.62 188 TYR A C 1
ATOM 1469 O O . TYR A 1 188 ? 16.432 4.089 -14.367 1.00 98.62 188 TYR A O 1
ATOM 1477 N N . SER A 1 189 ? 16.382 1.903 -14.908 1.00 98.50 189 SER A N 1
ATOM 1478 C CA . SER A 1 189 ? 17.237 1.983 -16.089 1.00 98.50 189 SER A CA 1
ATOM 1479 C C . SER A 1 189 ? 16.627 1.149 -17.205 1.00 98.50 189 SER A C 1
ATOM 1481 O O . SER A 1 189 ? 16.302 -0.015 -16.984 1.00 98.50 189 SER A O 1
ATOM 1483 N N . VAL A 1 190 ? 16.471 1.731 -18.391 1.00 98.50 190 VAL A N 1
ATOM 1484 C CA . VAL A 1 190 ? 15.828 1.083 -19.540 1.00 98.50 190 VAL A CA 1
ATOM 1485 C C . VAL A 1 190 ? 16.709 1.191 -20.781 1.00 98.50 190 VAL A C 1
ATOM 1487 O O . VAL A 1 190 ? 17.277 2.247 -21.066 1.00 98.50 190 VAL A O 1
ATOM 1490 N N . GLY A 1 191 ? 16.836 0.076 -21.497 1.00 98.31 191 GLY A N 1
ATOM 1491 C CA . GLY A 1 191 ? 17.496 -0.031 -22.793 1.00 98.31 191 GLY A CA 1
ATOM 1492 C C . GLY A 1 191 ? 16.480 -0.280 -23.897 1.00 98.31 191 GLY A C 1
ATOM 1493 O O . GLY A 1 191 ? 15.570 -1.090 -23.730 1.00 98.31 191 GLY A O 1
ATOM 1494 N N . PHE A 1 192 ? 16.623 0.415 -25.020 1.00 98.50 192 PHE A N 1
ATOM 1495 C CA . PHE A 1 192 ? 15.702 0.299 -26.145 1.00 98.50 192 PHE A CA 1
ATOM 1496 C C . PHE A 1 192 ? 16.390 0.595 -27.478 1.00 98.50 192 PHE A C 1
ATOM 1498 O O . PHE A 1 192 ? 17.428 1.255 -27.551 1.00 98.50 192 PHE A O 1
ATOM 1505 N N . LYS A 1 193 ? 15.804 0.073 -28.553 1.00 98.25 193 LYS A N 1
ATOM 1506 C CA . LYS A 1 193 ? 16.274 0.251 -29.928 1.00 98.25 193 LYS A CA 1
ATOM 1507 C C . LYS A 1 193 ? 15.629 1.467 -30.578 1.00 98.25 193 LYS A C 1
ATOM 1509 O O . LYS A 1 193 ? 14.531 1.885 -30.213 1.00 98.25 193 LYS A O 1
ATOM 1514 N N . SER A 1 194 ? 16.252 1.963 -31.641 1.00 97.81 194 SER A N 1
ATOM 1515 C CA . SER A 1 194 ? 15.681 2.996 -32.516 1.00 97.81 194 SER A CA 1
ATOM 1516 C C . SER A 1 194 ? 14.370 2.541 -33.178 1.00 97.81 194 SER A C 1
ATOM 1518 O O . SER A 1 194 ? 13.549 3.368 -33.569 1.00 97.81 194 SER A O 1
ATOM 1520 N N . SER A 1 195 ? 14.136 1.222 -33.254 1.00 96.75 195 SER A N 1
ATOM 1521 C CA . SER A 1 195 ? 12.870 0.620 -33.695 1.00 96.75 195 SER A CA 1
ATOM 1522 C C . SER A 1 195 ? 11.724 0.745 -32.684 1.00 96.75 195 SER A C 1
ATOM 1524 O O . SER A 1 195 ? 10.610 0.343 -33.007 1.00 96.75 195 SER A O 1
ATOM 1526 N N . ARG A 1 196 ? 11.974 1.319 -31.496 1.00 97.88 196 ARG A N 1
ATOM 1527 C CA . ARG A 1 196 ? 11.072 1.422 -30.327 1.00 97.88 196 ARG A CA 1
ATOM 1528 C C . ARG A 1 196 ? 10.966 0.154 -29.478 1.00 97.88 196 ARG A C 1
ATOM 1530 O O . ARG A 1 196 ? 10.339 0.195 -28.421 1.00 97.88 196 ARG A O 1
ATOM 1537 N N . LYS A 1 197 ? 11.592 -0.952 -29.891 1.00 97.56 197 LYS A N 1
ATOM 1538 C CA . LYS A 1 197 ? 11.597 -2.191 -29.107 1.00 97.56 197 LYS A CA 1
ATOM 1539 C C . LYS A 1 197 ? 12.469 -2.021 -27.864 1.00 97.56 197 LYS A C 1
ATOM 1541 O O . LYS A 1 197 ? 13.650 -1.687 -27.980 1.00 97.56 197 LYS A O 1
ATOM 1546 N N . ILE A 1 198 ? 11.897 -2.268 -26.694 1.00 97.44 198 ILE A N 1
ATOM 1547 C CA . ILE A 1 198 ? 12.614 -2.300 -25.423 1.00 97.44 198 ILE A CA 1
ATOM 1548 C C . ILE A 1 198 ? 13.359 -3.630 -25.313 1.00 97.44 198 ILE A C 1
ATOM 1550 O O . ILE A 1 198 ? 12.848 -4.682 -25.696 1.00 97.44 198 ILE A O 1
ATOM 1554 N N . THR A 1 199 ? 14.600 -3.567 -24.838 1.00 96.12 199 THR A N 1
ATOM 1555 C CA . THR A 1 199 ? 15.485 -4.733 -24.715 1.00 96.12 199 THR A CA 1
ATOM 1556 C C . THR A 1 199 ? 15.783 -5.093 -23.267 1.00 96.12 199 THR A C 1
ATOM 1558 O O . THR A 1 199 ? 16.077 -6.255 -22.982 1.00 96.12 199 THR A O 1
ATOM 1561 N N . ALA A 1 200 ? 15.732 -4.118 -22.355 1.00 96.19 200 ALA A N 1
ATOM 1562 C CA . ALA A 1 200 ? 15.920 -4.356 -20.934 1.00 96.19 200 ALA A CA 1
ATOM 1563 C C . ALA A 1 200 ? 15.277 -3.279 -20.060 1.00 96.19 200 ALA A C 1
ATOM 1565 O O . ALA A 1 200 ? 15.319 -2.095 -20.395 1.00 96.19 200 ALA A O 1
ATOM 1566 N N . LEU A 1 201 ? 14.807 -3.683 -18.883 1.00 96.81 201 LEU A N 1
ATOM 1567 C CA . LEU A 1 2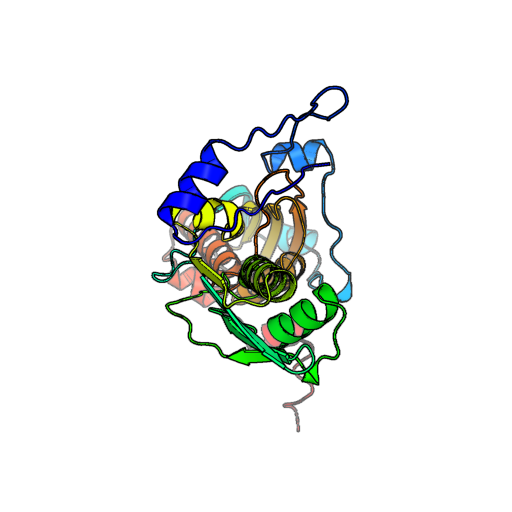01 ? 14.388 -2.818 -17.790 1.00 96.81 201 LEU A CA 1
ATOM 1568 C C . LEU A 1 201 ? 14.953 -3.342 -16.462 1.00 96.81 201 LEU A C 1
ATOM 1570 O O . LEU A 1 201 ? 14.773 -4.506 -16.106 1.00 96.81 201 LEU A O 1
ATOM 1574 N N . HIS A 1 202 ? 15.610 -2.462 -15.709 1.00 96.75 202 HIS A N 1
ATOM 1575 C CA . HIS A 1 202 ? 15.940 -2.680 -14.306 1.00 96.75 202 HIS A CA 1
ATOM 1576 C C . HIS A 1 202 ? 15.188 -1.681 -13.429 1.00 96.75 202 HIS A C 1
ATOM 1578 O O . HIS A 1 202 ? 15.192 -0.483 -13.720 1.00 96.75 202 HIS A O 1
ATOM 1584 N N . LEU A 1 203 ? 14.577 -2.170 -12.351 1.00 97.38 203 LEU A N 1
ATOM 1585 C CA . LEU A 1 203 ? 13.809 -1.380 -11.390 1.00 97.38 203 LEU A CA 1
ATOM 1586 C C . LEU A 1 203 ? 14.354 -1.539 -9.970 1.00 97.38 203 LEU A C 1
ATOM 1588 O O . LEU A 1 203 ? 14.536 -2.649 -9.487 1.00 97.38 203 LEU A O 1
ATOM 1592 N N . TYR A 1 204 ? 14.495 -0.433 -9.256 1.00 97.62 204 TYR A N 1
ATOM 1593 C CA . TYR A 1 204 ? 14.655 -0.414 -7.810 1.00 97.62 204 TYR A CA 1
ATOM 1594 C C . TYR A 1 204 ? 13.468 0.319 -7.189 1.00 97.62 204 TYR A C 1
ATOM 1596 O O . TYR A 1 204 ? 13.277 1.513 -7.423 1.00 97.62 204 TYR A O 1
ATOM 1604 N N . ILE A 1 205 ? 12.636 -0.405 -6.442 1.00 98.25 205 ILE A N 1
ATOM 1605 C CA . ILE A 1 205 ? 11.363 0.090 -5.913 1.00 98.25 205 ILE A CA 1
ATOM 1606 C C . ILE A 1 205 ? 11.410 0.063 -4.391 1.00 98.25 205 ILE A C 1
ATOM 1608 O O . ILE A 1 205 ? 11.466 -0.993 -3.764 1.00 98.25 205 ILE A O 1
ATOM 1612 N N . LEU A 1 206 ? 11.309 1.239 -3.788 1.00 98.50 206 LEU A N 1
ATOM 1613 C CA . LEU A 1 206 ? 11.190 1.416 -2.349 1.00 98.50 206 LEU A CA 1
ATOM 1614 C C . LEU A 1 206 ? 9.748 1.782 -2.006 1.00 98.50 206 LEU A C 1
ATOM 1616 O O . LEU A 1 206 ? 9.255 2.836 -2.408 1.00 98.50 206 LEU A O 1
ATOM 1620 N N . ILE A 1 207 ? 9.070 0.920 -1.252 1.00 98.06 207 ILE A N 1
ATOM 1621 C CA . ILE A 1 207 ? 7.662 1.072 -0.875 1.00 98.06 207 ILE A CA 1
ATOM 1622 C C . ILE A 1 207 ? 7.582 1.408 0.611 1.00 98.06 207 ILE A C 1
ATOM 1624 O O . ILE A 1 207 ? 8.013 0.617 1.447 1.00 98.06 207 ILE A O 1
ATOM 1628 N N . ASN A 1 208 ? 6.979 2.538 0.977 1.00 97.81 208 ASN A N 1
ATOM 1629 C CA . ASN A 1 208 ? 6.768 2.865 2.387 1.00 97.81 208 ASN A CA 1
ATOM 1630 C C . ASN A 1 208 ? 5.563 2.090 2.950 1.00 97.81 208 ASN A C 1
ATOM 1632 O O . ASN A 1 208 ? 4.414 2.391 2.620 1.00 97.81 208 ASN A O 1
ATOM 1636 N N . ALA A 1 209 ? 5.822 1.103 3.810 1.00 96.88 209 ALA A N 1
ATOM 1637 C CA . ALA A 1 209 ? 4.799 0.252 4.423 1.00 96.88 209 ALA A CA 1
ATOM 1638 C C . ALA A 1 209 ? 4.219 0.830 5.733 1.00 96.88 209 ALA A C 1
ATOM 1640 O O . ALA A 1 209 ? 3.147 0.415 6.189 1.00 96.88 209 ALA A O 1
ATOM 1641 N N . GLY A 1 210 ? 4.880 1.827 6.323 1.00 96.19 210 GLY A N 1
ATOM 1642 C CA . GLY A 1 210 ? 4.559 2.325 7.660 1.00 96.19 210 GLY A CA 1
ATOM 1643 C C . GLY A 1 210 ? 5.086 1.407 8.766 1.00 96.19 210 GLY A C 1
ATOM 1644 O O . GLY A 1 210 ? 6.022 0.632 8.566 1.00 96.19 210 GLY A O 1
ATOM 1645 N N . ILE A 1 211 ? 4.475 1.501 9.948 1.00 94.75 211 ILE A N 1
ATOM 1646 C CA . ILE A 1 211 ? 4.999 0.879 11.177 1.00 94.75 211 ILE A CA 1
ATOM 1647 C C . ILE A 1 211 ? 4.821 -0.642 11.267 1.00 94.75 211 ILE A C 1
ATOM 1649 O O . ILE A 1 211 ? 5.519 -1.305 12.032 1.00 94.75 211 ILE A O 1
ATOM 1653 N N . THR A 1 212 ? 3.891 -1.214 10.501 1.00 92.56 212 THR A N 1
ATOM 1654 C CA . THR A 1 212 ? 3.582 -2.656 10.491 1.00 92.56 212 THR A CA 1
ATOM 1655 C C . THR A 1 212 ? 3.268 -3.125 9.071 1.00 92.56 212 THR A C 1
ATOM 1657 O O . THR A 1 212 ? 2.715 -2.360 8.285 1.00 92.56 212 THR A O 1
ATOM 1660 N N . GLU A 1 213 ? 3.585 -4.385 8.761 1.00 90.62 213 GLU A N 1
ATOM 1661 C CA . GLU A 1 213 ? 3.492 -4.956 7.407 1.00 90.62 213 GLU A CA 1
ATOM 1662 C C . GLU A 1 213 ? 2.070 -4.940 6.831 1.00 90.62 213 GLU A C 1
ATOM 1664 O O . GLU A 1 213 ? 1.847 -4.432 5.7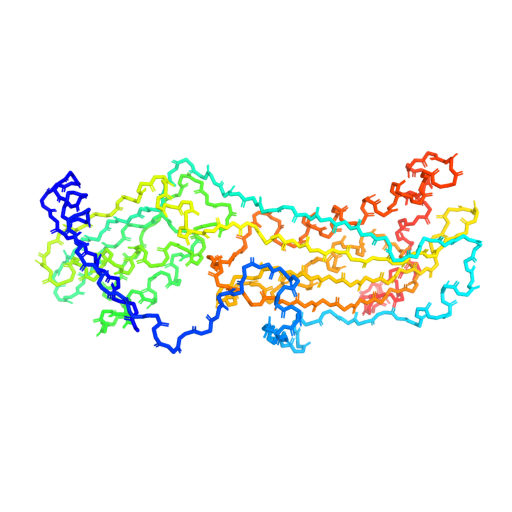31 1.00 90.62 213 GLU A O 1
ATOM 1669 N N . ALA A 1 214 ? 1.108 -5.506 7.570 1.00 89.25 214 ALA A N 1
ATOM 1670 C CA . ALA A 1 214 ? -0.203 -5.923 7.056 1.00 89.25 214 ALA A CA 1
ATOM 1671 C C . ALA A 1 214 ? -0.141 -6.503 5.641 1.00 89.25 214 ALA A C 1
ATOM 1673 O O . ALA A 1 214 ? 0.550 -7.484 5.427 1.00 89.25 214 ALA A O 1
ATOM 1674 N N . MET A 1 215 ? -0.844 -5.898 4.680 1.00 89.75 215 MET A N 1
ATOM 1675 C CA . MET A 1 215 ? -0.923 -6.399 3.311 1.00 89.75 215 MET A CA 1
ATOM 1676 C C . MET A 1 215 ? 0.190 -5.859 2.406 1.00 89.75 215 MET A C 1
ATOM 1678 O O . MET A 1 215 ? 0.159 -6.093 1.207 1.00 89.75 215 MET A O 1
ATOM 1682 N N . SER A 1 216 ? 1.174 -5.124 2.930 1.00 94.38 216 SER A N 1
ATOM 1683 C CA . SER A 1 216 ? 2.295 -4.616 2.120 1.00 94.38 216 SER A CA 1
ATOM 1684 C C . SER A 1 216 ? 3.085 -5.718 1.387 1.00 94.38 216 SER A C 1
ATOM 1686 O O . SER A 1 216 ? 3.458 -5.478 0.239 1.00 94.38 216 SER A O 1
ATOM 1688 N N . PRO A 1 217 ? 3.299 -6.923 1.966 1.00 93.75 217 PRO A N 1
ATOM 1689 C CA . PRO A 1 217 ? 4.002 -8.025 1.298 1.00 93.75 217 PRO A CA 1
ATOM 1690 C C . PRO A 1 217 ? 3.394 -8.522 -0.017 1.00 93.75 217 PRO A C 1
ATOM 1692 O O . PRO A 1 217 ? 4.114 -9.144 -0.792 1.00 93.75 217 PRO A O 1
ATOM 1695 N N . ILE A 1 218 ? 2.122 -8.227 -0.315 1.00 91.81 218 ILE A N 1
ATOM 1696 C CA . ILE A 1 218 ? 1.503 -8.636 -1.590 1.00 91.81 218 ILE A CA 1
ATOM 1697 C C . ILE A 1 218 ? 1.870 -7.699 -2.752 1.00 91.81 218 ILE A C 1
ATOM 1699 O O . ILE A 1 218 ? 1.768 -8.080 -3.917 1.00 91.81 218 ILE A O 1
ATOM 1703 N N . LEU A 1 219 ? 2.271 -6.458 -2.447 1.00 94.81 219 LEU A N 1
ATOM 1704 C CA . LEU A 1 219 ? 2.458 -5.412 -3.452 1.00 94.81 219 LEU A CA 1
ATOM 1705 C C . LEU A 1 219 ? 3.569 -5.699 -4.462 1.00 94.81 219 LEU A C 1
ATOM 1707 O O . LEU A 1 219 ? 3.327 -5.433 -5.636 1.00 94.81 219 LEU A O 1
ATOM 1711 N N . PRO A 1 220 ? 4.754 -6.222 -4.082 1.00 95.00 220 PRO A N 1
ATOM 1712 C CA . PRO A 1 220 ? 5.811 -6.508 -5.048 1.00 95.00 220 PRO A CA 1
ATOM 1713 C C . PRO A 1 220 ? 5.325 -7.400 -6.193 1.00 95.00 220 PRO A C 1
ATOM 1715 O O . PRO A 1 220 ? 5.543 -7.074 -7.356 1.00 95.00 220 PRO A O 1
ATOM 1718 N N . LEU A 1 221 ? 4.601 -8.480 -5.878 1.00 93.00 221 LEU A N 1
ATOM 1719 C CA . LEU A 1 221 ? 4.049 -9.384 -6.885 1.00 93.00 221 LEU A CA 1
ATOM 1720 C C . LEU A 1 221 ? 3.045 -8.672 -7.801 1.00 93.00 221 LEU A C 1
ATOM 1722 O O . LEU A 1 221 ? 3.163 -8.774 -9.018 1.00 93.00 221 LEU A O 1
ATOM 1726 N N . ALA A 1 222 ? 2.092 -7.931 -7.231 1.00 94.56 222 ALA A N 1
ATOM 1727 C CA . ALA A 1 222 ? 1.074 -7.217 -8.005 1.00 94.56 222 ALA A CA 1
ATOM 1728 C C . ALA A 1 222 ? 1.677 -6.127 -8.910 1.00 94.56 222 ALA A C 1
ATOM 1730 O O . ALA A 1 222 ? 1.342 -6.045 -10.090 1.00 94.56 222 ALA A O 1
ATOM 1731 N N . ILE A 1 223 ? 2.628 -5.342 -8.391 1.00 96.44 223 ILE A N 1
ATOM 1732 C CA . ILE A 1 223 ? 3.337 -4.303 -9.153 1.00 96.44 223 ILE A CA 1
ATOM 1733 C C . ILE A 1 223 ? 4.058 -4.925 -10.349 1.00 96.44 223 ILE A C 1
ATOM 1735 O O . ILE A 1 223 ? 3.888 -4.457 -11.471 1.00 96.44 223 ILE A O 1
ATOM 1739 N N . ILE A 1 224 ? 4.840 -5.986 -10.125 1.00 94.56 224 ILE A N 1
ATOM 1740 C CA . ILE A 1 224 ? 5.610 -6.624 -11.198 1.00 94.56 224 ILE A CA 1
ATOM 1741 C C . ILE A 1 224 ? 4.694 -7.317 -12.210 1.00 94.56 224 ILE A C 1
ATOM 1743 O O . ILE A 1 224 ? 4.950 -7.226 -13.407 1.00 94.56 224 ILE A O 1
ATOM 1747 N N . ASN A 1 225 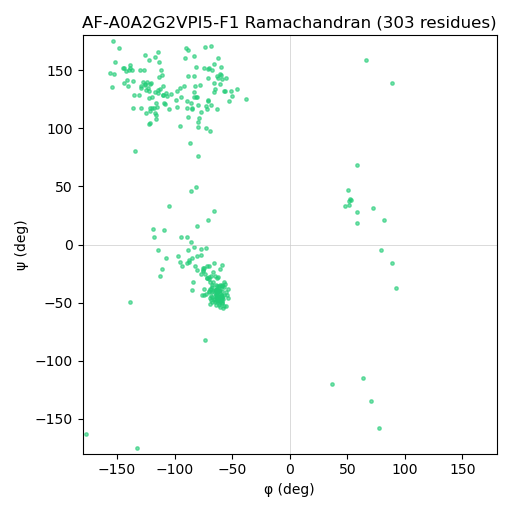? 3.611 -7.962 -11.775 1.00 92.56 225 ASN A N 1
ATOM 1748 C CA . ASN A 1 225 ? 2.647 -8.566 -12.698 1.00 92.56 225 ASN A CA 1
ATOM 1749 C C . ASN A 1 225 ? 1.977 -7.512 -13.583 1.00 92.56 225 ASN A C 1
ATOM 1751 O O . ASN A 1 225 ? 1.886 -7.703 -14.789 1.00 92.56 225 ASN A O 1
ATOM 1755 N N . SER A 1 226 ? 1.571 -6.380 -13.009 1.00 94.31 226 SER A N 1
ATOM 1756 C CA . SER A 1 226 ? 0.979 -5.294 -13.786 1.00 94.31 226 SER A CA 1
ATOM 1757 C C . SER A 1 226 ? 1.989 -4.578 -14.685 1.00 94.31 226 SER A C 1
ATOM 1759 O O . SER A 1 226 ? 1.609 -4.052 -15.730 1.00 94.31 226 SER A O 1
ATOM 1761 N N . LEU A 1 227 ? 3.263 -4.528 -14.296 1.00 94.06 227 LEU A N 1
ATOM 1762 C CA . LEU A 1 227 ? 4.334 -4.005 -15.139 1.00 94.06 227 LEU A CA 1
ATOM 1763 C C . LEU A 1 227 ? 4.520 -4.887 -16.387 1.00 94.06 227 LEU A C 1
ATOM 1765 O O . LEU A 1 227 ? 4.688 -4.367 -17.486 1.00 94.06 227 LEU A O 1
ATOM 1769 N N . LYS A 1 228 ? 4.408 -6.214 -16.240 1.00 91.81 228 LYS A N 1
ATOM 1770 C CA . LYS A 1 228 ? 4.473 -7.224 -17.318 1.00 91.81 228 LYS A CA 1
ATOM 1771 C C . LYS A 1 228 ? 3.254 -7.229 -18.256 1.00 91.81 228 LYS A C 1
ATOM 1773 O O . LYS A 1 228 ? 2.993 -8.220 -18.924 1.00 91.81 228 LYS A O 1
ATOM 1778 N N . ASN A 1 229 ? 2.497 -6.135 -18.318 1.00 91.19 229 ASN A N 1
ATOM 1779 C CA . ASN A 1 229 ? 1.571 -5.903 -19.427 1.00 91.19 229 ASN A CA 1
ATOM 1780 C C . ASN A 1 229 ? 2.322 -5.564 -20.730 1.00 91.19 229 ASN A C 1
ATOM 1782 O O . ASN A 1 229 ? 1.758 -5.708 -21.814 1.00 91.19 229 ASN A O 1
ATOM 1786 N N . TYR A 1 230 ? 3.588 -5.151 -20.618 1.00 95.31 230 TYR A N 1
ATOM 1787 C CA . TYR A 1 230 ? 4.515 -4.986 -21.732 1.00 95.31 230 TYR A CA 1
ATOM 1788 C C . TYR A 1 230 ? 5.648 -6.015 -21.673 1.00 95.31 230 TYR A C 1
ATOM 1790 O O . TYR A 1 230 ? 6.104 -6.412 -20.600 1.00 95.31 230 TYR A O 1
ATOM 1798 N N . ASP A 1 231 ? 6.141 -6.375 -22.852 1.00 93.81 231 ASP A N 1
ATOM 1799 C CA . ASP A 1 231 ? 7.360 -7.136 -23.069 1.00 93.81 231 ASP A CA 1
ATOM 1800 C C . ASP A 1 231 ? 8.579 -6.208 -22.956 1.00 93.81 231 ASP A C 1
ATOM 1802 O O . ASP A 1 231 ? 8.917 -5.466 -23.884 1.00 93.81 231 ASP A O 1
ATOM 1806 N N . TRP A 1 232 ? 9.238 -6.269 -21.798 1.00 93.69 232 TRP A N 1
ATOM 1807 C CA . TRP A 1 232 ? 10.425 -5.478 -21.460 1.00 93.69 232 TRP A CA 1
ATOM 1808 C C . TRP A 1 232 ? 11.744 -6.107 -21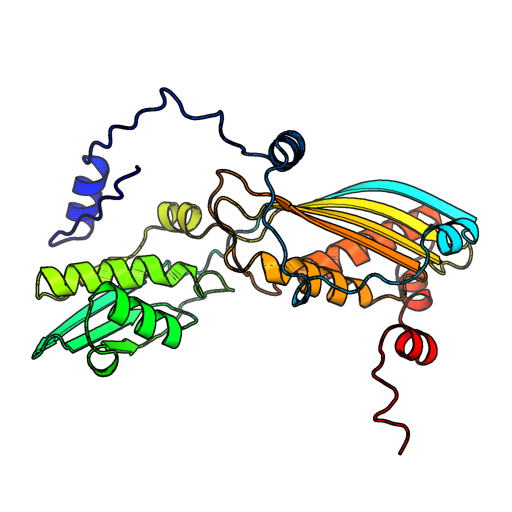.934 1.00 93.69 232 TRP A C 1
ATOM 1810 O O . TRP A 1 232 ? 12.814 -5.570 -21.633 1.00 93.69 232 TRP A O 1
ATOM 1820 N N . GLY A 1 233 ? 11.705 -7.251 -22.627 1.00 91.50 233 GLY A N 1
ATOM 1821 C CA . GLY A 1 233 ? 12.896 -8.055 -22.882 1.00 91.50 233 GLY A CA 1
ATOM 1822 C C . GLY A 1 233 ? 13.487 -8.590 -21.574 1.00 91.50 233 GLY A C 1
ATOM 1823 O O . GLY A 1 233 ? 12.865 -9.395 -20.885 1.00 91.50 233 GLY A O 1
ATOM 1824 N N . ALA A 1 234 ? 14.696 -8.157 -21.209 1.00 91.81 234 ALA A N 1
ATOM 1825 C CA . ALA A 1 234 ? 15.296 -8.528 -19.927 1.00 91.81 234 ALA A CA 1
ATOM 1826 C C . ALA A 1 234 ? 14.729 -7.688 -18.768 1.00 91.81 234 ALA A C 1
ATOM 1828 O O . ALA A 1 234 ? 14.909 -6.472 -18.751 1.00 91.81 234 ALA A O 1
ATOM 1829 N N . LEU A 1 235 ? 14.100 -8.314 -17.768 1.00 91.62 235 LEU A N 1
ATOM 1830 C CA . LEU A 1 235 ? 13.422 -7.617 -16.668 1.00 91.62 235 LEU A CA 1
ATOM 1831 C C . LEU A 1 235 ? 13.990 -7.999 -15.292 1.00 91.62 235 LEU A C 1
ATOM 1833 O O . LEU A 1 235 ? 13.664 -9.035 -14.708 1.00 91.62 235 LEU A O 1
ATOM 1837 N N . SER A 1 236 ? 14.769 -7.085 -14.719 1.00 93.06 236 SER A N 1
ATOM 1838 C CA . SER A 1 236 ? 15.352 -7.214 -13.382 1.00 93.06 236 SER A CA 1
ATOM 1839 C C . SER A 1 236 ? 14.727 -6.220 -12.403 1.00 93.06 236 SER A C 1
ATOM 1841 O O . SER A 1 236 ? 14.386 -5.099 -12.777 1.00 93.06 236 SER A O 1
ATOM 1843 N N . PHE A 1 237 ? 14.588 -6.599 -11.132 1.00 93.81 237 PHE A N 1
ATOM 1844 C CA . PHE A 1 237 ? 14.055 -5.688 -10.116 1.00 93.81 237 PHE A CA 1
ATOM 1845 C C . PHE A 1 237 ? 14.545 -5.982 -8.689 1.00 93.81 237 PHE A C 1
ATOM 1847 O O . PHE A 1 237 ? 14.701 -7.136 -8.302 1.00 93.81 237 PHE A O 1
ATOM 1854 N N . ASP A 1 238 ? 14.711 -4.954 -7.862 1.00 94.12 238 ASP A N 1
ATOM 1855 C CA . ASP A 1 238 ? 14.834 -5.061 -6.399 1.00 94.12 238 ASP A CA 1
ATOM 1856 C C . ASP A 1 238 ? 13.702 -4.239 -5.766 1.00 94.12 238 ASP A C 1
ATOM 1858 O O . ASP A 1 238 ? 13.588 -3.033 -5.991 1.00 94.12 238 ASP A O 1
ATOM 1862 N N . VAL A 1 239 ? 12.813 -4.911 -5.030 1.00 95.88 239 VAL A N 1
ATOM 1863 C CA . VAL A 1 239 ? 11.662 -4.288 -4.370 1.00 95.88 239 VAL A CA 1
ATOM 1864 C C . VAL A 1 239 ? 11.810 -4.431 -2.863 1.00 95.88 239 VAL A C 1
ATOM 1866 O O . VAL A 1 239 ? 11.838 -5.547 -2.343 1.00 95.88 239 VAL A O 1
ATOM 1869 N N . ARG A 1 240 ? 11.826 -3.305 -2.142 1.00 96.50 240 ARG A N 1
ATOM 1870 C CA . ARG A 1 240 ? 11.947 -3.282 -0.678 1.00 96.50 240 ARG A CA 1
ATOM 1871 C C . ARG A 1 240 ? 10.759 -2.609 -0.015 1.00 96.50 240 ARG A C 1
ATOM 1873 O O . ARG A 1 240 ? 10.282 -1.561 -0.449 1.00 96.50 240 ARG A O 1
ATOM 1880 N N . LEU A 1 241 ? 10.320 -3.200 1.093 1.00 97.38 241 LEU A N 1
ATOM 1881 C CA . LEU A 1 241 ? 9.292 -2.641 1.964 1.00 97.38 241 LEU A CA 1
ATOM 1882 C C . LEU A 1 241 ? 9.960 -1.873 3.104 1.00 97.38 241 LEU A C 1
ATOM 1884 O O . LEU A 1 241 ? 10.444 -2.472 4.061 1.00 97.38 241 LEU A O 1
ATOM 1888 N N . CYS A 1 242 ? 9.985 -0.549 3.010 1.00 98.19 242 CYS A N 1
ATOM 1889 C CA . CYS A 1 242 ? 10.526 0.337 4.033 1.00 98.19 242 CYS A CA 1
ATOM 1890 C C . CYS A 1 242 ? 9.608 0.363 5.261 1.00 98.19 242 CYS A C 1
ATOM 1892 O O . CYS A 1 242 ? 8.426 0.718 5.159 1.00 98.19 242 CYS A O 1
ATOM 1894 N N . LYS A 1 243 ? 10.168 0.034 6.427 1.00 97.94 243 LYS A N 1
ATOM 1895 C CA . LYS A 1 243 ? 9.510 0.161 7.728 1.00 97.94 243 LYS A CA 1
ATOM 1896 C C . LYS A 1 243 ? 9.781 1.555 8.287 1.00 97.94 243 LYS A C 1
ATOM 1898 O O . LYS A 1 243 ? 10.928 1.902 8.562 1.00 97.94 243 LYS A O 1
ATOM 1903 N N . THR A 1 244 ? 8.719 2.331 8.474 1.00 97.25 244 THR A N 1
ATOM 1904 C CA . THR A 1 244 ? 8.768 3.717 8.973 1.00 97.25 244 THR A CA 1
ATOM 1905 C C . THR A 1 244 ? 7.862 3.886 10.192 1.00 97.25 244 THR A C 1
ATOM 1907 O O . THR A 1 244 ? 6.973 3.080 10.439 1.00 97.25 244 THR A O 1
ATOM 1910 N N . ASN A 1 245 ? 8.035 4.952 10.964 1.00 95.75 245 ASN A N 1
ATOM 1911 C CA . ASN A 1 245 ? 7.187 5.317 12.100 1.00 95.75 245 ASN A CA 1
ATOM 1912 C C . ASN A 1 245 ? 5.889 6.036 11.682 1.00 95.75 245 ASN A C 1
ATOM 1914 O O . ASN A 1 245 ? 5.216 6.633 12.519 1.00 95.75 245 ASN A O 1
ATOM 1918 N N . LEU A 1 246 ? 5.513 5.973 10.400 1.00 94.62 246 LEU A N 1
ATOM 1919 C CA . LEU A 1 246 ? 4.232 6.474 9.904 1.00 94.62 246 LEU A CA 1
ATOM 1920 C C . LEU A 1 246 ? 3.107 5.451 10.108 1.00 94.62 246 LEU A C 1
ATOM 1922 O O . LEU A 1 246 ? 3.338 4.246 10.259 1.00 94.62 246 LEU A O 1
ATOM 1926 N N . SER A 1 247 ? 1.858 5.927 10.040 1.00 91.75 247 SER A N 1
ATOM 1927 C CA . SER A 1 247 ? 0.678 5.060 10.053 1.00 91.75 247 SER A CA 1
ATOM 1928 C C . SER A 1 247 ? 0.820 3.938 9.031 1.00 91.75 247 SER A C 1
ATOM 1930 O O . SER A 1 247 ? 1.064 4.179 7.845 1.00 91.75 247 SER A O 1
ATOM 1932 N N . ARG A 1 248 ? 0.620 2.703 9.504 1.00 91.06 248 ARG A N 1
ATOM 1933 C CA . ARG A 1 248 ? 0.606 1.500 8.669 1.00 91.06 248 ARG A CA 1
ATOM 1934 C C . ARG A 1 248 ? -0.240 1.717 7.412 1.00 91.06 248 ARG A C 1
ATOM 1936 O O . ARG A 1 248 ? -1.393 2.145 7.523 1.00 91.06 248 ARG A O 1
ATOM 1943 N N . LYS A 1 249 ? 0.275 1.314 6.255 1.00 93.06 249 LYS A N 1
ATOM 1944 C CA . LYS A 1 249 ? -0.458 1.297 4.983 1.00 93.06 249 LYS A CA 1
ATOM 1945 C C . LYS A 1 249 ? -1.206 -0.029 4.785 1.00 93.06 249 LYS A C 1
ATOM 1947 O O . LYS A 1 249 ? -1.045 -0.976 5.554 1.00 93.06 249 LYS A O 1
ATOM 1952 N N . THR A 1 250 ? -2.111 -0.083 3.815 1.00 91.31 250 THR A N 1
ATOM 1953 C CA . THR A 1 250 ? -2.871 -1.302 3.486 1.00 91.31 250 THR A CA 1
ATOM 1954 C C . THR A 1 250 ? -3.306 -1.272 2.025 1.00 91.31 250 THR A C 1
ATOM 1956 O O . THR A 1 250 ? -3.080 -0.283 1.331 1.00 91.31 250 THR A O 1
ATOM 1959 N N . THR A 1 251 ? -3.914 -2.358 1.557 1.00 91.50 251 THR A N 1
ATOM 1960 C CA . THR A 1 251 ? -4.533 -2.444 0.233 1.00 91.50 251 THR A CA 1
ATOM 1961 C C . THR A 1 251 ? -5.481 -1.281 -0.023 1.00 91.50 251 THR A C 1
ATOM 1963 O O . THR A 1 251 ? -6.353 -0.991 0.793 1.00 91.50 251 THR A O 1
ATOM 1966 N N . MET A 1 252 ? -5.334 -0.666 -1.190 1.00 95.06 252 MET A N 1
ATOM 1967 C CA . MET A 1 252 ? -6.304 0.253 -1.771 1.00 95.06 252 MET A CA 1
ATOM 1968 C C . MET A 1 252 ? -6.722 -0.281 -3.138 1.00 95.06 252 MET A C 1
ATOM 1970 O O . MET A 1 252 ? -6.000 -1.098 -3.706 1.00 95.06 252 MET A O 1
ATOM 1974 N N . ARG A 1 253 ? -7.882 0.151 -3.650 1.00 95.62 253 ARG A N 1
ATOM 1975 C CA . ARG A 1 253 ? -8.411 -0.238 -4.970 1.00 95.62 253 ARG A CA 1
ATOM 1976 C C . ARG A 1 253 ? -7.290 -0.362 -6.017 1.00 95.62 253 ARG A C 1
ATOM 1978 O O . ARG A 1 253 ? -6.516 0.583 -6.190 1.00 95.62 253 ARG A O 1
ATOM 1985 N N . SER A 1 254 ? -7.218 -1.525 -6.669 1.00 95.44 254 SER A N 1
ATOM 1986 C CA . SER A 1 254 ? -6.089 -1.954 -7.514 1.00 95.44 254 SER A CA 1
ATOM 1987 C C . SER A 1 254 ? -4.762 -1.993 -6.729 1.00 95.44 254 SER A C 1
ATOM 1989 O O . SER A 1 254 ? -3.908 -1.118 -6.919 1.00 95.44 254 SER A O 1
ATOM 1991 N N . PRO A 1 255 ? -4.619 -2.926 -5.765 1.00 94.19 255 PRO A N 1
ATOM 1992 C CA . PRO A 1 255 ? -3.506 -2.942 -4.822 1.00 94.19 255 PRO A CA 1
ATOM 1993 C C . PRO A 1 255 ? -2.205 -3.372 -5.502 1.00 94.19 255 PRO A C 1
ATOM 1995 O O . PRO A 1 255 ? -1.937 -4.554 -5.669 1.00 94.19 255 PRO A O 1
ATOM 1998 N N . GLY A 1 256 ? -1.359 -2.401 -5.842 1.00 95.25 256 GLY A N 1
ATOM 1999 C CA . GLY A 1 256 ? -0.099 -2.646 -6.540 1.00 95.25 256 GLY A CA 1
ATOM 2000 C C . GLY A 1 256 ? -0.251 -2.557 -8.053 1.00 95.25 256 GLY A C 1
ATOM 2001 O O . GLY A 1 256 ? 0.615 -1.960 -8.684 1.00 95.25 256 GLY A O 1
ATOM 2002 N N . ASP A 1 257 ? -1.370 -3.022 -8.620 1.00 96.25 257 ASP A N 1
ATOM 2003 C CA . ASP A 1 257 ? -1.614 -2.953 -10.067 1.00 96.25 257 ASP A CA 1
ATOM 2004 C C . ASP A 1 257 ? -1.601 -1.512 -10.586 1.00 96.25 257 ASP A C 1
ATOM 2006 O O . ASP A 1 257 ? -0.893 -1.204 -11.535 1.00 96.25 257 ASP A O 1
ATOM 2010 N N . LEU A 1 258 ? -2.296 -0.584 -9.909 1.00 96.75 258 LEU A N 1
ATOM 2011 C CA . LEU A 1 258 ? -2.295 0.829 -10.315 1.00 96.75 258 LEU A CA 1
ATOM 2012 C C . LEU A 1 258 ? -0.870 1.391 -10.365 1.00 96.75 258 LEU A C 1
ATOM 2014 O O . LEU A 1 258 ? -0.515 2.123 -11.285 1.00 96.75 258 LEU A O 1
ATOM 2018 N N . GLN A 1 259 ? -0.062 1.060 -9.358 1.00 97.88 259 GLN A N 1
ATOM 2019 C CA . GLN A 1 259 ? 1.307 1.547 -9.276 1.00 97.88 259 GLN A CA 1
ATOM 2020 C C . GLN A 1 259 ? 2.193 0.902 -10.347 1.00 97.88 259 GLN A C 1
ATOM 2022 O O . GLN A 1 259 ? 2.968 1.610 -10.979 1.00 97.88 259 GLN A O 1
ATOM 2027 N N . GLY A 1 260 ? 2.036 -0.400 -10.604 1.00 97.75 260 GLY A N 1
ATOM 2028 C CA . GLY A 1 260 ? 2.729 -1.106 -11.682 1.00 97.75 260 GLY A CA 1
ATOM 2029 C C . GLY A 1 260 ? 2.396 -0.543 -13.063 1.00 97.75 260 GLY A C 1
ATOM 2030 O O . GLY A 1 260 ? 3.311 -0.204 -13.811 1.00 97.75 260 GLY A O 1
ATOM 2031 N N . SER A 1 261 ? 1.109 -0.354 -13.374 1.00 97.69 261 SER A N 1
ATOM 2032 C CA . SER A 1 261 ? 0.662 0.291 -14.616 1.00 97.69 261 SER A CA 1
ATOM 2033 C C . SER A 1 261 ? 1.208 1.709 -14.760 1.00 97.69 261 SER A C 1
ATOM 2035 O O . SER A 1 261 ? 1.713 2.056 -15.820 1.00 97.69 261 SER A O 1
ATOM 2037 N N . TYR A 1 262 ? 1.147 2.527 -13.705 1.00 98.06 262 TYR A N 1
ATOM 2038 C CA . TYR A 1 262 ? 1.663 3.896 -13.755 1.00 98.06 262 TYR A CA 1
ATOM 2039 C C . TYR A 1 262 ? 3.171 3.926 -14.037 1.00 98.06 262 TYR A C 1
ATOM 2041 O O . TYR A 1 262 ? 3.622 4.696 -14.881 1.00 98.06 262 TYR A O 1
ATOM 2049 N N . ILE A 1 263 ? 3.949 3.073 -13.359 1.00 98.56 263 ILE A N 1
ATOM 2050 C CA . ILE A 1 263 ? 5.397 2.958 -13.585 1.00 98.56 263 ILE A CA 1
ATOM 2051 C C . ILE A 1 263 ? 5.673 2.543 -15.034 1.00 98.56 263 ILE A C 1
ATOM 2053 O O . ILE A 1 263 ? 6.509 3.163 -15.687 1.00 98.56 263 ILE A O 1
ATOM 2057 N N . ALA A 1 264 ? 4.962 1.532 -15.542 1.00 98.31 264 ALA A N 1
ATOM 2058 C CA . ALA A 1 264 ? 5.095 1.068 -16.919 1.00 98.31 264 ALA A CA 1
ATOM 2059 C C . ALA A 1 264 ? 4.838 2.195 -17.931 1.00 98.31 264 ALA A C 1
ATOM 2061 O O . ALA A 1 264 ? 5.695 2.473 -18.769 1.00 98.31 264 ALA A O 1
ATOM 2062 N N . GLU A 1 265 ? 3.698 2.878 -17.823 1.00 98.38 265 GLU A N 1
ATOM 2063 C CA . GLU A 1 265 ? 3.327 3.960 -18.741 1.00 98.38 265 GLU A CA 1
ATOM 2064 C C . GLU A 1 265 ? 4.298 5.139 -18.671 1.00 98.38 265 GLU A C 1
ATOM 2066 O O . GLU A 1 265 ? 4.723 5.642 -19.707 1.00 98.38 265 GLU A O 1
ATOM 2071 N N . ALA A 1 266 ? 4.732 5.532 -17.470 1.00 98.44 266 ALA A N 1
ATOM 2072 C CA . ALA A 1 266 ? 5.701 6.612 -17.310 1.00 98.44 266 ALA A CA 1
ATOM 2073 C C . ALA A 1 266 ? 7.048 6.290 -17.985 1.00 98.44 266 ALA A C 1
ATOM 2075 O O . ALA A 1 266 ? 7.683 7.174 -18.563 1.00 98.44 266 ALA A O 1
ATOM 2076 N N . ILE A 1 267 ? 7.488 5.027 -17.942 1.00 98.69 267 ILE A N 1
ATOM 2077 C CA . ILE A 1 267 ? 8.702 4.586 -18.643 1.00 98.69 267 ILE A CA 1
ATOM 2078 C C . ILE A 1 267 ? 8.480 4.603 -20.160 1.00 98.69 267 ILE A C 1
ATOM 2080 O O . ILE A 1 267 ? 9.330 5.120 -20.885 1.00 98.69 267 ILE A O 1
ATOM 2084 N N . ILE A 1 268 ? 7.348 4.082 -20.644 1.00 98.62 268 ILE A N 1
ATOM 2085 C CA . ILE A 1 268 ? 7.002 4.072 -22.075 1.00 98.62 268 ILE A CA 1
ATOM 2086 C C . ILE A 1 268 ? 6.951 5.497 -22.640 1.00 98.62 268 ILE A C 1
ATOM 2088 O O . ILE A 1 268 ? 7.532 5.762 -23.693 1.00 98.62 268 ILE A O 1
ATOM 2092 N N . GLU A 1 269 ? 6.325 6.435 -21.928 1.00 98.44 269 GLU A N 1
ATOM 2093 C CA . GLU A 1 269 ? 6.275 7.846 -22.318 1.00 98.44 269 GLU A CA 1
ATOM 2094 C C . GLU A 1 269 ? 7.669 8.485 -22.352 1.00 98.44 269 GLU A C 1
ATOM 2096 O O . GLU A 1 269 ? 7.993 9.204 -23.300 1.00 98.44 269 GLU A O 1
ATOM 2101 N N . HIS A 1 270 ? 8.535 8.180 -21.378 1.00 98.56 270 HIS A N 1
ATOM 2102 C CA . HIS A 1 270 ? 9.908 8.691 -21.370 1.00 98.56 270 HIS A CA 1
ATOM 2103 C C . HIS A 1 270 ? 10.725 8.159 -22.561 1.00 98.56 270 HIS A C 1
ATOM 2105 O O . HIS A 1 270 ? 11.414 8.932 -23.231 1.00 98.56 270 HIS A O 1
ATOM 2111 N N . VAL A 1 271 ? 10.599 6.866 -22.882 1.00 98.62 271 VAL A N 1
ATOM 2112 C CA . VAL A 1 271 ? 11.213 6.257 -24.076 1.00 98.62 271 VAL A CA 1
ATOM 2113 C C . VAL A 1 271 ? 10.695 6.922 -25.355 1.00 98.62 271 VAL A C 1
ATOM 2115 O O . VAL A 1 271 ? 11.481 7.289 -26.231 1.00 98.62 271 VAL A O 1
ATOM 2118 N N . SER A 1 272 ? 9.379 7.120 -25.453 1.00 98.56 272 SER A N 1
ATOM 2119 C CA . SER A 1 272 ? 8.735 7.755 -26.605 1.00 98.56 272 SER A CA 1
ATOM 2120 C C . SER A 1 272 ? 9.229 9.179 -26.842 1.00 98.56 272 SER A C 1
ATOM 2122 O O . SER A 1 272 ? 9.527 9.550 -27.980 1.00 98.56 272 SER A O 1
ATOM 2124 N N . SER A 1 273 ? 9.353 9.953 -25.761 1.00 98.25 273 SER A N 1
ATOM 2125 C CA . SER A 1 273 ? 9.867 11.322 -25.781 1.00 98.25 273 SER A CA 1
ATOM 2126 C C . SER A 1 273 ? 11.303 11.368 -26.307 1.00 98.25 273 SER A C 1
ATOM 2128 O O . SER A 1 273 ? 11.598 12.125 -27.232 1.00 98.25 273 SER A O 1
ATOM 2130 N N . LEU A 1 274 ? 12.180 10.484 -25.813 1.00 97.94 274 LEU A N 1
ATOM 2131 C CA . LEU A 1 274 ? 13.580 10.430 -26.247 1.00 97.94 274 LEU A CA 1
ATOM 2132 C C . LEU A 1 274 ? 13.710 10.058 -27.732 1.00 97.94 274 LEU A C 1
ATOM 2134 O O . LEU A 1 274 ? 14.512 10.653 -28.450 1.00 97.94 274 LEU A O 1
ATOM 2138 N N . LEU A 1 275 ? 12.887 9.127 -28.222 1.00 98.00 275 LEU A N 1
ATOM 2139 C CA . LEU A 1 275 ? 12.865 8.744 -29.638 1.00 98.00 275 LEU A CA 1
ATOM 2140 C C . LEU A 1 275 ? 12.147 9.759 -30.545 1.00 98.00 275 LEU A C 1
ATOM 2142 O O . LEU A 1 275 ? 12.192 9.604 -31.768 1.00 98.00 275 LEU A O 1
ATOM 2146 N N . SER A 1 276 ? 11.467 10.762 -29.974 1.00 97.81 276 SER A N 1
ATOM 2147 C CA . SER A 1 276 ? 10.563 11.664 -30.703 1.00 97.81 276 SER A CA 1
ATOM 2148 C C . SER A 1 276 ? 9.548 10.891 -31.559 1.00 97.81 276 SER A C 1
ATOM 2150 O O . SER A 1 276 ? 9.374 11.148 -32.754 1.00 97.81 276 SER A O 1
ATOM 2152 N N . LYS A 1 277 ? 8.918 9.876 -30.957 1.00 97.50 277 LYS A N 1
ATOM 2153 C CA . LYS A 1 277 ? 7.881 9.043 -31.583 1.00 97.50 277 LYS A CA 1
ATOM 2154 C C . LYS A 1 277 ? 6.553 9.196 -30.853 1.00 97.50 277 LYS A C 1
ATOM 2156 O O . LYS A 1 277 ? 6.513 9.623 -29.704 1.00 97.50 277 LYS A O 1
ATOM 2161 N N . GLU A 1 278 ? 5.482 8.807 -31.535 1.00 97.81 278 GLU A N 1
ATOM 2162 C CA . GLU A 1 278 ? 4.157 8.654 -30.934 1.00 97.81 278 GLU A CA 1
ATOM 2163 C C . GLU A 1 278 ? 4.168 7.527 -29.898 1.00 97.81 278 GLU A C 1
ATOM 2165 O O . GLU A 1 278 ? 4.649 6.422 -30.187 1.00 97.81 278 GLU A O 1
ATOM 2170 N N . VAL A 1 279 ? 3.589 7.789 -28.725 1.00 98.19 279 VAL A N 1
ATOM 2171 C CA . VAL A 1 279 ? 3.600 6.867 -27.578 1.00 98.19 279 VAL A CA 1
ATOM 2172 C C . VAL A 1 279 ? 2.908 5.545 -27.891 1.00 98.19 279 VAL A C 1
ATOM 2174 O O . VAL A 1 279 ? 3.445 4.482 -27.586 1.00 98.19 279 VAL A O 1
ATOM 2177 N N . ASP A 1 280 ? 1.788 5.579 -28.613 1.00 98.19 280 ASP A N 1
ATOM 2178 C CA . ASP A 1 280 ? 1.064 4.367 -29.008 1.00 98.19 280 ASP A CA 1
ATOM 2179 C C . ASP A 1 280 ? 1.902 3.480 -29.928 1.00 98.19 280 ASP A C 1
ATOM 2181 O O . ASP A 1 280 ? 1.792 2.256 -29.910 1.00 98.19 280 ASP A O 1
ATOM 2185 N N . SER A 1 281 ? 2.804 4.082 -30.700 1.00 97.94 281 SER A N 1
ATOM 2186 C CA . SER A 1 281 ? 3.711 3.338 -31.562 1.00 97.94 281 SER A CA 1
ATOM 2187 C C . SER A 1 281 ? 4.792 2.594 -30.765 1.00 97.94 281 SER A C 1
ATOM 2189 O O . SER A 1 281 ? 5.238 1.536 -31.201 1.00 97.94 281 SER A O 1
ATOM 2191 N N . VAL A 1 282 ? 5.182 3.113 -29.594 1.00 98.38 282 VAL A N 1
ATOM 2192 C CA . VAL A 1 282 ? 6.070 2.429 -28.641 1.00 98.38 282 VAL A CA 1
ATOM 2193 C C . VAL A 1 282 ? 5.298 1.349 -27.888 1.00 98.38 282 VAL A C 1
ATOM 2195 O O . VAL A 1 282 ? 5.793 0.232 -27.776 1.00 98.38 282 VAL A O 1
ATOM 2198 N N . ARG A 1 283 ? 4.068 1.633 -27.436 1.00 98.12 283 ARG A N 1
ATOM 2199 C CA . ARG A 1 283 ? 3.193 0.633 -26.799 1.00 98.12 283 ARG A CA 1
ATOM 2200 C C . ARG A 1 283 ? 2.998 -0.584 -27.701 1.00 98.12 283 ARG A C 1
ATOM 2202 O O . ARG A 1 283 ? 3.302 -1.696 -27.291 1.00 98.12 283 ARG A O 1
ATOM 2209 N N . ASN A 1 284 ? 2.580 -0.370 -28.950 1.00 96.75 284 ASN A N 1
ATOM 2210 C CA . ASN A 1 284 ? 2.299 -1.441 -29.913 1.00 96.75 284 ASN A CA 1
ATOM 2211 C C . ASN A 1 284 ? 3.525 -2.300 -30.262 1.00 96.75 284 ASN A C 1
ATOM 2213 O O . ASN A 1 284 ? 3.374 -3.468 -30.597 1.00 96.75 284 ASN A O 1
ATOM 2217 N N . GLU A 1 285 ? 4.734 -1.745 -30.180 1.00 97.31 285 GLU A N 1
ATOM 2218 C CA . GLU A 1 285 ? 5.977 -2.501 -30.395 1.00 97.31 285 GLU A CA 1
ATOM 2219 C C . GLU A 1 285 ? 6.332 -3.401 -29.192 1.00 97.31 285 GLU A C 1
ATOM 2221 O O . GLU A 1 285 ? 7.085 -4.369 -29.317 1.00 97.31 285 GLU A O 1
ATOM 2226 N N . ASN A 1 286 ? 5.804 -3.073 -28.010 1.00 96.69 286 ASN A N 1
ATOM 2227 C CA . ASN A 1 286 ? 6.157 -3.709 -26.744 1.00 96.69 286 ASN A CA 1
ATOM 2228 C C . ASN A 1 286 ? 4.982 -4.425 -26.068 1.00 96.69 286 ASN A C 1
ATOM 2230 O O . ASN A 1 286 ? 5.143 -4.915 -24.958 1.00 96.69 286 ASN A O 1
ATOM 2234 N N . VAL A 1 287 ? 3.812 -4.538 -26.697 1.00 94.44 287 VAL A N 1
ATOM 2235 C CA . VAL A 1 287 ? 2.799 -5.507 -26.250 1.00 94.44 287 VAL A CA 1
ATOM 2236 C C . VAL A 1 287 ? 3.307 -6.924 -26.502 1.00 94.44 287 VAL A C 1
ATOM 2238 O O . VAL A 1 287 ? 4.084 -7.175 -27.425 1.00 94.44 287 VAL A O 1
ATOM 2241 N N . HIS A 1 288 ? 2.880 -7.867 -25.671 1.00 91.31 288 HIS A N 1
ATOM 2242 C CA . HIS A 1 288 ? 3.332 -9.242 -25.808 1.00 91.31 288 HIS A CA 1
ATOM 2243 C C . HIS A 1 288 ? 2.856 -9.895 -27.116 1.00 91.31 288 HIS A C 1
ATOM 2245 O O . HIS A 1 288 ? 1.693 -9.771 -27.506 1.00 91.31 288 HIS A O 1
ATOM 2251 N N . THR A 1 289 ? 3.746 -10.664 -27.747 1.00 88.19 289 THR A N 1
ATOM 2252 C CA . THR A 1 289 ? 3.380 -11.633 -28.785 1.00 88.19 289 THR A CA 1
ATOM 2253 C C . THR A 1 289 ? 3.089 -12.987 -28.143 1.00 88.19 289 THR A C 1
ATOM 2255 O O . THR A 1 289 ? 3.394 -13.225 -26.971 1.00 88.19 289 THR A O 1
ATOM 2258 N N . LEU A 1 290 ? 2.525 -13.921 -28.914 1.00 84.25 290 LEU A N 1
ATOM 2259 C CA . LEU A 1 290 ? 2.339 -15.292 -28.437 1.00 84.25 290 LEU A CA 1
ATOM 2260 C C . LEU A 1 290 ? 3.681 -15.940 -28.046 1.00 84.25 290 LEU A C 1
ATOM 2262 O O . LEU A 1 290 ? 3.733 -16.686 -27.066 1.00 84.25 290 LEU A O 1
ATOM 2266 N N . GLU A 1 291 ? 4.767 -15.641 -28.772 1.00 80.44 291 GLU A N 1
ATOM 2267 C CA . GLU A 1 291 ? 6.092 -16.157 -28.426 1.00 80.44 291 GLU A CA 1
ATOM 2268 C C . GLU A 1 291 ? 6.630 -15.549 -27.128 1.00 80.44 291 GLU A C 1
ATOM 2270 O O . GLU A 1 291 ? 7.132 -16.298 -26.288 1.00 80.44 291 GLU A O 1
ATOM 2275 N N . SER A 1 292 ? 6.508 -14.234 -26.912 1.00 79.81 292 SER A N 1
ATOM 2276 C CA . SER A 1 292 ? 7.038 -13.625 -25.683 1.00 79.81 292 SER A CA 1
ATOM 2277 C C . SER A 1 292 ? 6.274 -14.077 -24.435 1.00 79.81 292 SER A C 1
ATOM 2279 O O . SER A 1 292 ? 6.894 -14.371 -23.414 1.00 79.81 292 SER A O 1
ATOM 2281 N N . LEU A 1 293 ? 4.957 -14.303 -24.536 1.00 79.75 293 LEU A N 1
ATOM 2282 C CA . LEU A 1 293 ? 4.183 -14.934 -23.456 1.00 79.75 293 LEU A CA 1
ATOM 2283 C C . LEU A 1 293 ? 4.665 -16.352 -23.136 1.00 79.75 293 LEU A C 1
ATOM 2285 O O . LEU A 1 293 ? 4.643 -16.760 -21.978 1.00 79.75 293 LEU A O 1
ATOM 2289 N N . SER A 1 294 ? 5.093 -17.110 -24.147 1.00 68.81 294 SER A N 1
ATOM 2290 C CA . SER A 1 294 ? 5.552 -18.494 -23.974 1.00 68.81 294 SER A CA 1
ATOM 2291 C C . SER A 1 294 ? 6.872 -18.618 -23.210 1.00 68.81 294 SER A C 1
ATOM 2293 O O . SER A 1 294 ? 7.122 -19.644 -22.577 1.00 68.81 294 SER A O 1
ATOM 2295 N N . LEU A 1 295 ? 7.703 -17.574 -23.275 1.00 64.12 295 LEU A N 1
ATOM 2296 C CA . LEU A 1 295 ? 9.006 -17.487 -22.618 1.00 64.12 295 LEU A CA 1
ATOM 2297 C C . LEU A 1 295 ? 8.878 -17.016 -21.162 1.00 64.12 295 LEU A C 1
ATOM 2299 O O . LEU A 1 295 ? 9.556 -17.554 -20.288 1.00 64.12 295 LEU A O 1
ATOM 2303 N N . ASP A 1 296 ? 7.981 -16.062 -20.897 1.00 56.28 296 ASP A N 1
ATOM 2304 C CA . ASP A 1 296 ? 7.768 -15.487 -19.561 1.00 56.28 296 ASP A CA 1
ATOM 2305 C C . ASP A 1 296 ? 6.831 -16.311 -18.677 1.00 56.28 296 ASP A C 1
ATOM 2307 O O . ASP A 1 296 ? 6.991 -16.372 -17.452 1.00 56.28 296 ASP A O 1
ATOM 2311 N N . TYR A 1 297 ? 5.849 -16.970 -19.287 1.00 55.25 297 TYR A N 1
ATOM 2312 C CA . TYR A 1 297 ? 4.854 -17.757 -18.586 1.00 55.25 297 TYR A CA 1
ATOM 2313 C C . TYR A 1 297 ? 5.013 -19.217 -18.987 1.00 55.25 297 TYR A C 1
ATOM 2315 O O . TYR A 1 297 ? 4.757 -19.613 -20.121 1.00 55.25 297 TYR A O 1
ATOM 2323 N N . SER A 1 298 ? 5.325 -20.072 -18.016 1.00 49.59 298 SER A N 1
ATOM 2324 C CA . SER A 1 298 ? 5.301 -21.542 -18.134 1.00 49.59 298 SER A CA 1
ATOM 2325 C C . SER A 1 298 ? 3.869 -22.095 -18.347 1.00 49.59 298 SER A C 1
ATOM 2327 O O . SER A 1 298 ? 3.542 -23.198 -17.928 1.00 49.59 298 SER A O 1
ATOM 2329 N N . ILE A 1 299 ? 2.987 -21.309 -18.972 1.00 44.41 299 ILE A N 1
ATOM 2330 C CA . ILE A 1 299 ? 1.544 -21.506 -19.117 1.00 44.41 299 ILE A CA 1
ATOM 2331 C C . ILE A 1 299 ? 1.198 -22.226 -20.435 1.00 44.41 299 ILE A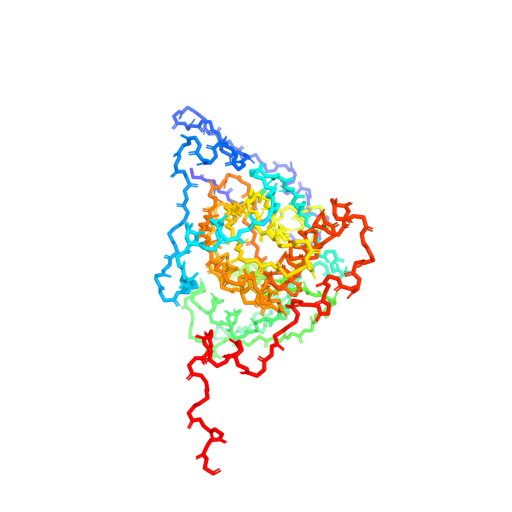 C 1
ATOM 2333 O O . ILE A 1 299 ? 0.146 -22.859 -20.530 1.00 44.41 299 ILE A O 1
ATOM 2337 N N . ILE A 1 300 ? 2.089 -22.261 -21.436 1.00 42.78 300 ILE A N 1
ATOM 2338 C CA . ILE A 1 300 ? 1.804 -22.925 -22.728 1.00 42.78 300 ILE A CA 1
ATOM 2339 C C . ILE A 1 300 ? 2.113 -24.433 -22.700 1.00 42.78 300 ILE A C 1
ATOM 2341 O O . ILE A 1 300 ? 2.711 -24.996 -23.614 1.00 42.78 300 ILE A O 1
ATOM 2345 N N . THR A 1 301 ? 1.684 -25.123 -21.645 1.00 43.44 301 THR A N 1
ATOM 2346 C CA . THR A 1 301 ? 1.525 -26.591 -21.669 1.00 43.44 301 THR A CA 1
ATOM 2347 C C . THR A 1 301 ? 0.060 -27.028 -21.689 1.00 43.44 301 THR A C 1
ATOM 2349 O O . THR A 1 301 ? -0.209 -28.184 -21.997 1.00 43.44 301 THR A O 1
ATOM 2352 N N . LEU A 1 302 ? -0.898 -26.122 -21.445 1.00 42.19 302 LEU A N 1
ATOM 2353 C CA . LEU A 1 302 ? -2.325 -26.474 -21.353 1.00 42.19 302 LEU A CA 1
ATOM 2354 C C . LEU A 1 302 ? -3.131 -26.283 -22.650 1.00 42.19 302 LEU A C 1
ATOM 2356 O O . LEU A 1 302 ? -4.205 -26.858 -22.768 1.00 42.19 302 LEU A O 1
ATOM 2360 N N . TRP A 1 303 ? -2.608 -25.552 -23.640 1.00 39.12 303 TRP A N 1
ATOM 2361 C CA . TRP A 1 303 ? -3.313 -25.253 -24.903 1.00 39.12 303 TRP A CA 1
ATOM 2362 C C . TRP A 1 303 ? -2.750 -25.984 -26.135 1.00 39.12 303 TRP A C 1
ATOM 2364 O O . TRP A 1 303 ? -3.084 -25.651 -27.266 1.00 39.12 303 TRP A O 1
ATOM 2374 N N . LYS A 1 304 ? -1.882 -26.984 -25.931 1.00 36.62 304 LYS A N 1
ATOM 2375 C CA . LYS A 1 304 ? -1.340 -27.853 -26.996 1.00 36.62 304 LYS A CA 1
ATOM 2376 C C . LYS A 1 304 ? -1.968 -29.259 -27.005 1.00 36.62 304 LYS A C 1
ATOM 2378 O O . LYS A 1 304 ? -1.287 -30.228 -27.336 1.00 36.62 304 LYS A O 1
ATOM 2383 N N . LYS A 1 305 ? -3.244 -29.381 -26.636 1.00 36.56 305 LYS A N 1
ATOM 2384 C CA . LYS A 1 305 ? -4.046 -30.588 -26.879 1.00 36.56 305 LYS A CA 1
ATOM 2385 C C . LYS A 1 305 ? -5.272 -30.249 -27.702 1.00 36.56 305 LYS A C 1
ATOM 2387 O O . LYS A 1 305 ? -5.900 -29.221 -27.377 1.00 36.56 305 LYS A O 1
#

Mean predicted aligned error: 5.72 Å